Protein AF-A0A4Y2NHI4-F1 (afdb_monomer_lite)

pLDDT: mean 81.4, std 20.02, range [22.66, 96.38]

R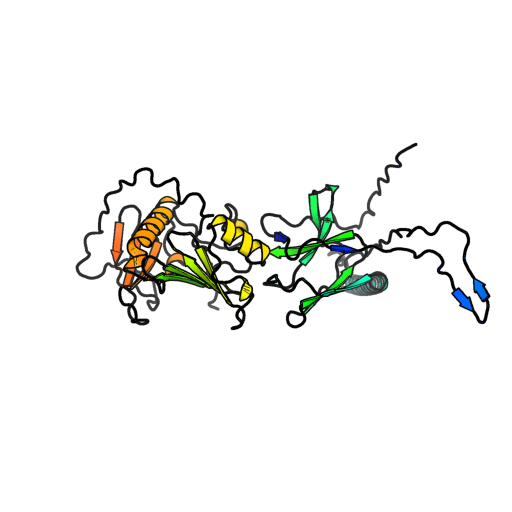adius of gyration: 28.53 Å; chains: 1; bounding box: 72×51×103 Å

Sequence (368 aa):
MVIGSWVTIAPPDEPEITILEKAEYFLVGGLYHFDLFQLPYQTVKSGCWIFTNWEEKELMRLPYRTSIIPIRHPKPDMSPAVAAEFADSEIKRFDKEMCSAISVSFKLPDNVIFLEQPVPAFWVPLKKGFTTIGFFETKYDEDTGHIFFKTNQFGVVGFLQRKYNNMPYQSWELIRGKQQNTALLVITGMQAAIKIEISTEGCCIQQIERDGKSLFPDHYSVWMSPDALIKKLLFMGINIAVEKDIDSFIEISSKDVELENWAYSCMSVLSHAFNFYWSRWNAVVSPDQLVLRYNSEENSEEKFNHVLLMPGKAFEIKCTESSTKFCEDPVEGQKHAIKLPIRIGPIQRYLYGFGKFRFCYGRSELFR

Foldseek 3Di:
DDPPPPPPPDPPQADDFDFDDPQFKDFALDKDFDFDWDWFDDWDDDPPDIDDDPDDTDTHTDWFFADQGPQDQDDPPDDPVVRVVSNVVSVVVNVVSLVLWDKDKDAGDQLADDLDQWQKWAQDPVVRGTGSPFWADWDADPVRRMIIITGRGGGMITTMDTQASQPPWPKWKWAADPDQQKIWIWTHGPFWIWIWIQHPQAIWTQFIDGPNDTGDNVRTPDHDHQLVVQVSCVNNVHHQFDDPCVVVVAPFQAADPVQLVVVVVVCSVCNNQKMKMAALCSVPDHNQKGKIWMDRDPDCPPDTWIWITGVQFIATDPDDSPDPDDDRHGDPPPPDTPRDDDDDPDPVPRCPSDRDPTNGDHDPPPDD

InterPro domains:
  IPR022110 CASC1, C-terminal [PF12366] (130-320)
  IPR023247 Dynein-f, intermediate chain IC97/Dnai7-like [PR02043] (114-134)
  IPR023247 Dynein-f, intermediate chain IC97/Dnai7-like [PR02043] (154-173)
  IPR023247 Dynein-f, intermediate chain IC97/Dnai7-like [PR02043] (223-242)
  IPR023247 Dynein-f, intermediate chain IC97/Dnai7-like [PTHR20929] (23-336)

Organism: Araneus ventricosus (NCBI:txid182803)

Secondary structure (DSSP, 8-state):
-----------TTSPP-----TTTEEEEEEEEEE--EEPP---EEETTEEE---S----EE---B---PPPPPPPTTS-HHHHHHHHHHHHHHHHHHHTTSEEEEEEPPTTS--SS--EEEEEETTTTEEE-TTEEEEEEETTTTEEEEEESB-EEEEEEEETTTT-S-SEEEEEE-SSTT-EEEEEE-SS-EEEEEEETTEEEEEEEEETTEE--GGGTT--B-HHHHHHHHHHTT---PPPTTGGGTS---PPPHHHHHHHHHHHHHHTTT-EEE--GGGGTS-TT-EEEEEE--SS-TT--EEEEEETTEEEEES--TT-SS---PBPTT--S-B-------S-TTTSTTS--------------

Structure (mmCIF, N/CA/C/O backbone):
data_AF-A0A4Y2NHI4-F1
#
_entry.id   AF-A0A4Y2NHI4-F1
#
loop_
_atom_site.group_PDB
_atom_site.id
_atom_site.type_symbol
_atom_site.label_atom_id
_atom_site.label_alt_id
_atom_site.label_comp_id
_atom_site.label_asym_id
_atom_site.label_entity_id
_atom_site.label_seq_id
_atom_site.pdbx_PDB_ins_code
_atom_site.Cartn_x
_atom_site.Cartn_y
_atom_site.Cartn_z
_atom_site.occupancy
_atom_site.B_iso_or_equiv
_atom_site.auth_seq_id
_atom_site.auth_comp_id
_atom_site.auth_asym_id
_atom_site.auth_atom_id
_atom_site.pdbx_PDB_model_num
ATOM 1 N N . MET A 1 1 ? 22.238 -32.149 -30.130 1.00 33.72 1 MET A N 1
ATOM 2 C CA . MET A 1 1 ? 22.136 -30.695 -30.359 1.00 33.72 1 MET A CA 1
ATOM 3 C C . MET A 1 1 ? 22.580 -30.023 -29.072 1.00 33.72 1 MET A C 1
ATOM 5 O O . MET A 1 1 ? 21.925 -30.196 -28.053 1.00 33.72 1 MET A O 1
ATOM 9 N N . VAL A 1 2 ? 23.785 -29.456 -29.072 1.00 25.50 2 VAL A N 1
ATOM 10 C CA . VAL A 1 2 ? 24.470 -28.970 -27.866 1.00 25.50 2 VAL A CA 1
ATOM 11 C C . VAL A 1 2 ? 23.788 -27.685 -27.410 1.00 25.50 2 VAL A C 1
ATOM 13 O O . VAL A 1 2 ? 23.754 -26.705 -28.149 1.00 25.50 2 VAL A O 1
ATOM 16 N N . ILE A 1 3 ? 23.217 -27.714 -26.209 1.00 30.97 3 ILE A N 1
ATOM 17 C CA . ILE A 1 3 ? 22.678 -26.540 -25.529 1.00 30.97 3 ILE A CA 1
ATOM 18 C C . ILE A 1 3 ? 23.895 -25.707 -25.126 1.00 30.97 3 ILE A C 1
ATOM 20 O O . ILE A 1 3 ? 24.586 -26.033 -24.164 1.00 30.97 3 ILE A O 1
ATOM 24 N N . GLY A 1 4 ? 24.214 -24.691 -25.928 1.00 28.36 4 GLY A N 1
ATOM 25 C CA . GLY A 1 4 ? 25.272 -23.737 -25.626 1.00 28.36 4 GLY A CA 1
ATOM 26 C C . GLY A 1 4 ? 24.915 -22.973 -24.358 1.00 28.36 4 GLY A C 1
ATOM 27 O O . GLY A 1 4 ? 24.093 -22.059 -24.383 1.00 28.36 4 GLY A O 1
ATOM 28 N N . SER A 1 5 ? 25.519 -23.373 -23.242 1.00 31.42 5 SER A N 1
ATOM 29 C CA . SER A 1 5 ? 25.541 -22.607 -22.007 1.00 31.42 5 SER A CA 1
ATOM 30 C C . SER A 1 5 ? 26.341 -21.332 -22.255 1.00 31.42 5 SER A C 1
ATOM 32 O O . SER A 1 5 ? 27.571 -21.332 -22.177 1.00 31.42 5 SER A O 1
ATOM 34 N N . TRP A 1 6 ? 25.651 -20.238 -22.557 1.00 33.19 6 TRP A N 1
ATOM 35 C CA . TRP A 1 6 ? 26.229 -18.911 -22.415 1.00 33.19 6 TRP A CA 1
ATOM 36 C C . TRP A 1 6 ? 26.375 -18.641 -20.918 1.00 33.19 6 TRP A C 1
ATOM 38 O O . TRP A 1 6 ? 25.495 -18.078 -20.275 1.00 33.19 6 TRP A O 1
ATOM 48 N N . VAL A 1 7 ? 27.492 -19.086 -20.343 1.00 34.66 7 VAL A N 1
ATOM 49 C CA . VAL A 1 7 ? 28.024 -18.451 -19.140 1.00 34.66 7 VAL A CA 1
ATOM 50 C C . VAL A 1 7 ? 28.600 -17.127 -19.624 1.00 34.66 7 VAL A C 1
ATOM 52 O O . VAL A 1 7 ? 29.784 -17.011 -19.925 1.00 34.66 7 VAL A O 1
ATOM 55 N N . THR A 1 8 ? 27.732 -16.131 -19.794 1.00 36.31 8 THR A N 1
ATOM 56 C CA . THR A 1 8 ? 28.162 -14.737 -19.806 1.00 36.31 8 THR A CA 1
ATOM 57 C C . THR A 1 8 ? 28.748 -14.476 -18.430 1.00 36.31 8 THR A C 1
ATOM 59 O O . THR A 1 8 ? 28.018 -14.270 -17.462 1.00 36.31 8 THR A O 1
ATOM 62 N N . ILE A 1 9 ? 30.075 -14.565 -18.334 1.00 36.44 9 ILE A N 1
ATOM 63 C CA . ILE A 1 9 ? 30.832 -13.898 -17.281 1.00 36.44 9 ILE A CA 1
ATOM 64 C C . ILE A 1 9 ? 30.433 -12.433 -17.436 1.00 36.44 9 ILE A C 1
ATOM 66 O O . ILE A 1 9 ? 30.810 -11.801 -18.424 1.00 36.44 9 ILE A O 1
ATOM 70 N N . ALA A 1 10 ? 29.561 -11.946 -16.550 1.00 38.88 10 ALA A N 1
ATOM 71 C CA . ALA A 1 10 ? 29.204 -10.539 -16.529 1.00 38.88 10 ALA A CA 1
ATOM 72 C C . ALA A 1 10 ? 30.522 -9.744 -16.478 1.00 38.88 10 ALA A C 1
ATOM 74 O O . ALA A 1 10 ? 31.433 -10.153 -15.745 1.00 38.88 10 ALA A O 1
ATOM 75 N N . PRO A 1 11 ? 30.687 -8.685 -17.293 1.00 46.31 11 PRO A N 1
ATOM 76 C CA . PRO A 1 11 ? 31.865 -7.839 -17.206 1.00 46.31 11 PRO A CA 1
ATOM 77 C C . PRO A 1 11 ? 32.094 -7.441 -15.738 1.00 46.31 11 PRO A C 1
ATOM 79 O O . PRO A 1 11 ? 31.115 -7.271 -15.010 1.00 46.31 11 PRO A O 1
ATOM 82 N N . PRO A 1 12 ? 33.351 -7.277 -15.293 1.00 51.44 12 PRO A N 1
ATOM 83 C CA . PRO A 1 12 ? 33.698 -7.073 -13.879 1.00 51.44 12 PRO A CA 1
ATOM 84 C C . PRO A 1 12 ? 33.025 -5.858 -13.211 1.00 51.44 12 PRO A C 1
ATOM 86 O O . PRO A 1 12 ? 33.083 -5.739 -11.991 1.00 51.44 12 PRO A O 1
ATOM 89 N N . ASP A 1 13 ? 32.361 -5.005 -13.995 1.00 60.56 13 ASP A N 1
ATOM 90 C CA . ASP A 1 13 ? 31.723 -3.760 -13.576 1.00 60.56 13 ASP A CA 1
ATOM 91 C C . ASP A 1 13 ? 30.178 -3.768 -13.701 1.00 60.56 13 ASP A C 1
ATOM 93 O O . ASP A 1 13 ? 29.553 -2.729 -13.477 1.00 60.56 13 ASP A O 1
ATOM 97 N N . GLU A 1 14 ? 29.530 -4.882 -14.080 1.00 64.44 14 GLU A N 1
ATOM 98 C CA . GLU A 1 14 ? 28.057 -4.947 -14.062 1.00 64.44 14 GLU A CA 1
ATOM 99 C C . GLU A 1 14 ? 27.532 -5.007 -12.615 1.00 64.44 14 GLU A C 1
ATOM 101 O O . GLU A 1 14 ? 28.047 -5.784 -11.805 1.00 64.44 14 GLU A O 1
ATOM 106 N N . PRO A 1 15 ? 26.498 -4.215 -12.266 1.00 67.19 15 PRO A N 1
ATOM 107 C CA . PRO A 1 15 ? 25.947 -4.224 -10.920 1.00 67.19 15 PRO A CA 1
ATOM 108 C C . PRO A 1 15 ? 25.398 -5.610 -10.581 1.00 67.19 15 PRO A C 1
ATOM 110 O O . PRO A 1 15 ? 24.683 -6.231 -11.375 1.00 67.19 15 PRO A O 1
ATOM 113 N N . GLU A 1 16 ? 25.704 -6.085 -9.374 1.00 79.94 16 GLU A N 1
ATOM 114 C CA . GLU A 1 16 ? 25.128 -7.326 -8.876 1.00 79.94 16 GLU A CA 1
ATOM 115 C C . GLU A 1 16 ? 23.597 -7.224 -8.891 1.00 79.94 16 GLU A C 1
ATOM 117 O O . GLU A 1 16 ? 23.017 -6.223 -8.471 1.00 79.94 16 GLU A O 1
ATOM 122 N N . ILE A 1 17 ? 22.926 -8.264 -9.399 1.00 82.94 17 ILE A N 1
ATOM 123 C CA . ILE A 1 17 ? 21.467 -8.250 -9.508 1.00 82.94 17 ILE A CA 1
ATOM 124 C C . ILE A 1 17 ? 20.842 -8.237 -8.110 1.00 82.94 17 ILE A C 1
ATOM 126 O O . ILE A 1 17 ? 20.716 -9.293 -7.481 1.00 82.94 17 ILE A O 1
ATOM 130 N N . THR A 1 18 ? 20.380 -7.074 -7.668 1.00 87.81 18 THR A N 1
ATOM 131 C CA . THR A 1 18 ? 19.588 -6.922 -6.444 1.00 87.81 18 THR A CA 1
ATOM 132 C C . THR A 1 18 ? 18.123 -7.240 -6.723 1.00 87.81 18 THR A C 1
ATOM 134 O O . THR A 1 18 ? 17.554 -6.798 -7.727 1.00 87.81 18 THR A O 1
ATOM 137 N N . ILE A 1 19 ? 17.515 -8.036 -5.842 1.00 93.81 19 ILE A N 1
ATOM 138 C CA . ILE A 1 19 ? 16.106 -8.428 -5.921 1.00 93.81 19 ILE A CA 1
ATOM 139 C C . ILE A 1 19 ? 15.317 -7.666 -4.865 1.00 93.81 19 ILE A C 1
ATOM 141 O O . ILE A 1 19 ? 15.729 -7.617 -3.712 1.00 93.81 19 ILE A O 1
ATOM 145 N N . LEU A 1 20 ? 14.175 -7.112 -5.264 1.00 92.69 20 LEU A N 1
ATOM 146 C CA . LEU A 1 20 ? 13.246 -6.451 -4.355 1.00 92.69 20 LEU A CA 1
ATOM 147 C C . LEU A 1 20 ? 12.666 -7.448 -3.349 1.00 92.69 20 LEU A C 1
ATOM 149 O O . LEU A 1 20 ? 12.231 -8.550 -3.711 1.00 92.69 20 LEU A O 1
ATOM 153 N N . GLU A 1 21 ? 12.626 -7.038 -2.087 1.00 91.31 21 GLU A N 1
ATOM 154 C CA . GLU A 1 21 ? 12.107 -7.862 -1.006 1.00 91.31 21 GLU A CA 1
ATOM 155 C C . GLU A 1 21 ? 10.586 -7.990 -1.091 1.00 91.31 21 GLU A C 1
ATOM 157 O O . GLU A 1 21 ? 9.849 -7.007 -1.079 1.00 91.31 21 GLU A O 1
ATOM 162 N N . LYS A 1 22 ? 10.088 -9.231 -1.119 1.00 89.25 22 LYS A N 1
ATOM 163 C CA . LYS A 1 22 ? 8.642 -9.523 -1.157 1.00 89.25 22 LYS A CA 1
ATOM 164 C C . LYS A 1 22 ? 7.911 -9.130 0.128 1.00 89.25 22 LYS A C 1
ATOM 166 O O . LYS A 1 22 ? 6.683 -9.111 0.137 1.00 89.25 22 LYS A O 1
ATOM 171 N N . ALA A 1 23 ? 8.647 -8.909 1.216 1.00 88.19 23 ALA A N 1
ATOM 172 C CA . ALA A 1 23 ? 8.106 -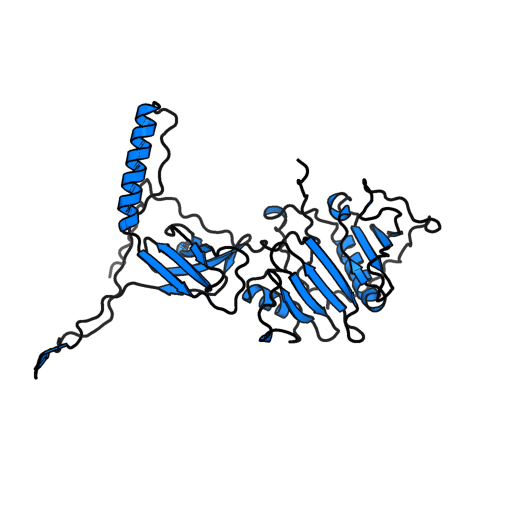8.444 2.487 1.00 88.19 23 ALA A CA 1
ATOM 173 C C . ALA A 1 23 ? 7.865 -6.923 2.482 1.00 88.19 23 ALA A C 1
ATOM 175 O O . ALA A 1 23 ? 6.937 -6.469 3.144 1.00 88.19 23 ALA A O 1
ATOM 176 N N . GLU A 1 24 ? 8.624 -6.167 1.679 1.00 89.25 24 GLU A N 1
ATOM 177 C CA . GLU A 1 24 ? 8.480 -4.714 1.526 1.00 89.25 24 GLU A CA 1
ATOM 178 C C . GLU A 1 24 ? 7.592 -4.350 0.329 1.00 89.25 24 GLU A C 1
ATOM 180 O O . GLU A 1 24 ? 6.750 -3.464 0.440 1.00 89.25 24 GLU A O 1
ATOM 185 N N . TYR A 1 25 ? 7.730 -5.049 -0.804 1.00 92.88 25 TYR A N 1
ATOM 186 C CA . TYR A 1 25 ? 7.049 -4.724 -2.062 1.00 92.88 25 TYR A CA 1
ATOM 187 C C . TYR A 1 25 ? 6.026 -5.781 -2.480 1.00 92.88 25 TYR A C 1
ATOM 189 O O . TYR A 1 25 ? 6.190 -6.982 -2.249 1.00 92.88 25 TYR A O 1
ATOM 197 N N . PHE A 1 26 ? 4.990 -5.337 -3.187 1.00 92.81 26 PHE A N 1
ATOM 198 C CA . PHE A 1 26 ? 4.024 -6.200 -3.859 1.00 92.81 26 PHE A CA 1
ATOM 199 C C . PHE A 1 26 ? 3.751 -5.714 -5.284 1.00 92.81 26 PHE A C 1
ATOM 201 O O . PHE A 1 26 ? 3.941 -4.542 -5.603 1.00 92.81 26 PHE A O 1
ATOM 208 N N . LEU A 1 27 ? 3.353 -6.645 -6.154 1.00 93.81 27 LEU A N 1
ATOM 209 C CA . LEU A 1 27 ? 3.013 -6.362 -7.546 1.00 93.81 27 LEU A CA 1
ATOM 210 C C . LEU A 1 27 ? 1.631 -5.707 -7.626 1.00 93.81 27 LEU A C 1
ATOM 212 O O . LEU A 1 27 ? 0.666 -6.224 -7.062 1.00 93.81 27 LEU A O 1
ATOM 216 N N . VAL A 1 28 ? 1.543 -4.623 -8.388 1.00 92.38 28 VAL A N 1
ATOM 217 C CA . VAL A 1 28 ? 0.361 -3.779 -8.548 1.00 92.38 28 VAL A CA 1
ATOM 218 C C . VAL A 1 28 ? 0.136 -3.525 -10.043 1.00 92.38 28 VAL A C 1
ATOM 220 O O . VAL A 1 28 ? 1.085 -3.338 -10.798 1.00 92.38 28 VAL A O 1
ATOM 223 N N . GLY A 1 29 ? -1.110 -3.582 -10.521 1.00 87.19 29 GLY A N 1
ATOM 224 C CA . GLY A 1 29 ? -1.419 -3.313 -11.937 1.00 87.19 29 GLY A CA 1
ATOM 225 C C . GLY A 1 29 ? -1.032 -4.412 -12.940 1.00 87.19 29 GLY A C 1
ATOM 226 O O . GLY A 1 29 ? -1.194 -4.209 -14.140 1.00 87.19 29 GLY A O 1
ATOM 227 N N . GLY A 1 30 ? -0.569 -5.579 -12.480 1.00 89.62 30 GLY A N 1
ATOM 228 C CA . GLY A 1 30 ? -0.329 -6.759 -13.321 1.00 89.62 30 GLY A CA 1
ATOM 229 C C . GLY A 1 30 ? 1.068 -6.845 -13.949 1.00 89.62 30 GLY A C 1
ATOM 230 O O . GLY A 1 30 ? 1.990 -6.125 -13.572 1.00 89.62 30 GLY A O 1
ATOM 231 N N . LEU A 1 31 ? 1.229 -7.794 -14.880 1.00 93.56 31 LEU A N 1
ATOM 232 C CA . LEU A 1 31 ? 2.476 -8.040 -15.610 1.00 93.56 31 LEU A CA 1
ATOM 233 C C . LEU A 1 31 ? 2.342 -7.613 -17.066 1.00 93.56 31 LEU A C 1
ATOM 235 O O . LEU A 1 31 ? 1.369 -7.951 -17.738 1.00 93.56 31 LEU A O 1
ATOM 239 N N . TYR A 1 32 ? 3.377 -6.948 -17.555 1.00 93.31 32 TYR A N 1
ATOM 240 C CA . TYR A 1 32 ? 3.483 -6.431 -18.907 1.00 93.31 32 TYR A CA 1
ATOM 241 C C . TYR A 1 32 ? 4.607 -7.171 -19.612 1.00 93.31 32 TYR A C 1
ATOM 243 O O . TYR A 1 32 ? 5.713 -7.277 -19.089 1.00 93.31 32 TYR A O 1
ATOM 251 N N . HIS A 1 33 ? 4.333 -7.687 -20.803 1.00 92.19 33 HIS A N 1
ATOM 252 C CA . HIS A 1 33 ? 5.360 -8.254 -21.663 1.00 92.19 33 HIS A CA 1
ATOM 253 C C . HIS A 1 33 ? 5.471 -7.379 -22.900 1.00 92.19 33 HIS A C 1
ATOM 255 O O . HIS A 1 33 ? 4.534 -7.307 -23.695 1.00 92.19 33 HIS A O 1
ATOM 261 N N . PHE A 1 34 ? 6.607 -6.710 -23.046 1.00 89.56 34 PHE A N 1
ATOM 262 C CA . PHE A 1 34 ? 6.927 -5.963 -24.253 1.00 89.56 34 PHE A CA 1
ATOM 263 C C . PHE A 1 34 ? 8.275 -6.430 -24.783 1.00 89.56 34 PHE A C 1
ATOM 265 O O . PHE A 1 34 ? 9.183 -6.772 -24.023 1.00 89.56 34 PHE A O 1
ATOM 272 N N . ASP A 1 35 ? 8.366 -6.486 -26.104 1.00 90.06 35 ASP A N 1
ATOM 273 C CA . ASP A 1 35 ? 9.449 -7.140 -26.820 1.00 90.06 35 ASP A CA 1
ATOM 274 C C . ASP A 1 35 ? 9.643 -6.469 -28.176 1.00 90.06 35 ASP A C 1
ATOM 276 O O . ASP A 1 35 ? 8.726 -5.825 -28.696 1.00 90.06 35 ASP A O 1
ATOM 280 N N . LEU A 1 36 ? 10.836 -6.623 -28.741 1.00 89.62 36 LEU A N 1
ATOM 281 C CA . LEU A 1 36 ? 11.157 -6.071 -30.047 1.00 89.62 36 LEU A CA 1
ATOM 282 C C . LEU A 1 36 ? 11.006 -7.150 -31.108 1.00 89.62 36 LEU A C 1
ATOM 284 O O . LEU A 1 36 ? 11.595 -8.227 -31.015 1.00 89.62 36 LEU A O 1
ATOM 288 N N . PHE A 1 37 ? 10.249 -6.833 -32.150 1.00 89.25 37 PHE A N 1
ATOM 289 C CA . PHE A 1 37 ? 10.021 -7.740 -33.259 1.00 89.25 37 PHE A CA 1
ATOM 290 C C . PHE A 1 37 ? 10.383 -7.087 -34.584 1.00 89.25 37 PHE A C 1
ATOM 292 O O . PHE A 1 37 ? 10.042 -5.932 -34.843 1.00 89.25 37 PHE A O 1
ATOM 299 N N . GLN A 1 38 ? 11.034 -7.859 -35.446 1.00 86.31 38 GLN A N 1
ATOM 300 C CA . GLN A 1 38 ? 11.188 -7.530 -36.847 1.00 86.31 38 GLN A CA 1
ATOM 301 C C . GLN A 1 38 ? 9.948 -8.005 -37.598 1.00 86.31 38 GLN A C 1
ATOM 303 O O . GLN A 1 38 ? 9.629 -9.197 -37.621 1.00 86.31 38 GLN A O 1
ATOM 308 N N . LEU A 1 39 ? 9.250 -7.054 -38.215 1.00 85.75 39 LEU A N 1
ATOM 309 C CA . LEU A 1 39 ? 8.149 -7.374 -39.110 1.00 85.75 39 LEU A CA 1
ATOM 310 C C . LEU A 1 39 ? 8.701 -8.035 -40.381 1.00 85.75 39 LEU A C 1
ATOM 312 O O . LEU A 1 39 ? 9.691 -7.548 -40.938 1.00 85.75 39 LEU A O 1
ATOM 316 N N . PRO A 1 40 ? 8.055 -9.101 -40.877 1.00 83.75 40 PRO A N 1
ATOM 317 C CA . PRO A 1 40 ? 8.392 -9.653 -42.178 1.00 83.75 40 PRO A CA 1
ATOM 318 C C . PRO A 1 40 ? 8.089 -8.628 -43.278 1.00 83.75 40 PRO A C 1
ATOM 320 O O . PRO A 1 40 ? 7.250 -7.736 -43.106 1.00 83.75 40 PRO A O 1
ATOM 323 N N . TYR A 1 41 ? 8.744 -8.769 -44.433 1.00 80.38 41 TYR A N 1
ATOM 324 C CA . TYR A 1 41 ? 8.518 -7.886 -45.578 1.00 80.38 41 TYR A CA 1
ATOM 325 C C . TYR A 1 41 ? 7.027 -7.833 -45.946 1.00 80.38 41 TYR A C 1
ATOM 327 O O . TYR A 1 41 ? 6.412 -8.822 -46.370 1.00 80.38 41 TYR A O 1
ATOM 335 N N . GLN A 1 42 ? 6.431 -6.653 -45.768 1.00 81.19 42 GLN A N 1
ATOM 336 C CA . GLN A 1 42 ? 5.033 -6.432 -46.102 1.00 81.19 42 GLN A CA 1
ATOM 337 C C . GLN A 1 42 ? 4.860 -6.288 -47.611 1.00 81.19 42 GLN A C 1
ATOM 339 O O . GLN A 1 42 ? 5.756 -5.839 -48.322 1.00 81.19 42 GLN A O 1
ATOM 344 N N . THR A 1 43 ? 3.700 -6.710 -48.107 1.00 84.56 43 THR A N 1
ATOM 345 C CA . THR A 1 43 ? 3.356 -6.542 -49.517 1.00 84.56 43 THR A CA 1
ATOM 346 C C . THR A 1 43 ? 3.171 -5.057 -49.809 1.00 84.56 43 THR A C 1
ATOM 348 O O . THR A 1 43 ? 2.394 -4.388 -49.130 1.00 84.56 43 THR A O 1
ATOM 351 N N . VAL A 1 44 ? 3.862 -4.546 -50.828 1.00 86.88 44 VAL A N 1
ATOM 352 C CA . VAL A 1 44 ? 3.807 -3.127 -51.205 1.00 86.88 44 VAL A CA 1
ATOM 353 C C . VAL A 1 44 ? 3.126 -2.988 -52.561 1.00 86.88 44 VAL A C 1
ATOM 355 O O . VAL A 1 44 ? 3.468 -3.682 -53.519 1.00 86.88 44 VAL A O 1
ATOM 358 N N . LYS A 1 45 ? 2.160 -2.069 -52.656 1.00 88.06 45 LYS A N 1
ATOM 359 C CA . LYS A 1 45 ? 1.546 -1.676 -53.928 1.00 88.06 45 LYS A CA 1
ATOM 360 C C . LYS A 1 45 ? 2.271 -0.453 -54.482 1.00 88.06 45 LYS A C 1
ATOM 362 O O . LYS A 1 45 ? 2.383 0.554 -53.791 1.00 88.06 45 LYS A O 1
ATOM 367 N N . SER A 1 46 ? 2.710 -0.524 -55.735 1.00 86.12 46 SER A N 1
ATOM 368 C CA . SER A 1 46 ? 3.269 0.621 -56.458 1.00 86.12 46 SER A CA 1
ATOM 369 C C . SER A 1 46 ? 2.636 0.695 -57.847 1.00 86.12 46 SER A C 1
ATOM 371 O O . SER A 1 46 ? 2.826 -0.185 -58.687 1.00 86.12 46 SER A O 1
ATOM 373 N N . GLY A 1 47 ? 1.795 1.711 -58.065 1.00 88.44 47 GLY A N 1
ATOM 374 C CA . GLY A 1 47 ? 0.963 1.825 -59.265 1.00 88.44 47 GLY A CA 1
ATOM 375 C C . GLY A 1 47 ? -0.034 0.664 -59.403 1.00 88.44 47 GLY A C 1
ATOM 376 O O . GLY A 1 47 ? -0.847 0.418 -58.507 1.00 88.44 47 GLY A O 1
ATOM 377 N N . CYS A 1 48 ? 0.024 -0.046 -60.535 1.00 87.56 48 CYS A N 1
ATOM 378 C CA . CYS A 1 48 ? -0.772 -1.249 -60.808 1.00 87.56 48 CYS A CA 1
ATOM 379 C C . CYS A 1 48 ? -0.108 -2.560 -60.346 1.00 87.56 48 CYS A C 1
ATOM 381 O O . CYS A 1 48 ? -0.723 -3.617 -60.471 1.00 87.56 48 CYS A O 1
ATOM 383 N N . TRP A 1 49 ? 1.111 -2.505 -59.798 1.00 86.38 49 TRP A N 1
ATOM 384 C CA . TRP A 1 49 ? 1.871 -3.686 -59.390 1.00 86.38 49 TRP A CA 1
ATOM 385 C C . TRP A 1 49 ? 1.762 -3.947 -57.888 1.00 86.38 49 TRP A C 1
ATOM 387 O O . TRP A 1 49 ? 1.742 -3.019 -57.073 1.00 86.38 49 TRP A O 1
ATOM 397 N N . ILE A 1 50 ? 1.724 -5.231 -57.527 1.00 87.69 50 ILE A N 1
ATOM 398 C CA . ILE A 1 50 ? 1.749 -5.721 -56.147 1.00 87.69 50 ILE A CA 1
ATOM 399 C C . ILE A 1 50 ? 3.040 -6.520 -55.969 1.00 87.69 50 ILE A C 1
ATOM 401 O O . ILE A 1 50 ? 3.194 -7.595 -56.545 1.00 87.69 50 ILE A O 1
ATOM 405 N N . PHE A 1 51 ? 3.960 -5.996 -55.164 1.00 82.12 51 PHE A N 1
ATOM 406 C CA . PHE A 1 51 ? 5.216 -6.657 -54.830 1.00 82.12 51 PHE A CA 1
ATOM 407 C C . PHE A 1 51 ? 5.018 -7.458 -53.548 1.00 82.12 51 PHE A C 1
ATOM 409 O O . PHE A 1 51 ? 4.859 -6.886 -52.469 1.00 82.12 51 PHE A O 1
ATOM 416 N N . THR A 1 52 ? 5.002 -8.784 -53.670 1.00 80.81 52 THR A N 1
ATOM 417 C CA . THR A 1 52 ? 4.892 -9.702 -52.531 1.00 80.81 52 THR A CA 1
ATOM 418 C C . THR A 1 52 ? 6.190 -10.479 -52.399 1.00 80.81 52 THR A C 1
ATOM 420 O O . THR A 1 52 ? 6.628 -11.104 -53.360 1.00 80.81 52 THR A O 1
ATOM 423 N N . ASN A 1 53 ? 6.802 -10.431 -51.217 1.00 74.19 53 ASN A N 1
ATOM 424 C CA . ASN A 1 53 ? 7.945 -11.280 -50.907 1.00 74.19 53 ASN A CA 1
ATOM 425 C C . ASN A 1 53 ? 7.466 -12.727 -50.678 1.00 74.19 53 ASN A C 1
ATOM 427 O O . ASN A 1 53 ? 6.426 -12.925 -50.045 1.00 74.19 53 ASN A O 1
ATOM 431 N N . TRP A 1 54 ? 8.188 -13.696 -51.245 1.00 70.12 54 TRP A N 1
ATOM 432 C CA . TRP A 1 54 ? 7.802 -15.111 -51.320 1.00 70.12 54 TRP A CA 1
ATOM 433 C C . TRP A 1 54 ? 8.202 -15.922 -50.073 1.00 70.12 54 TRP A C 1
ATOM 435 O O . TRP A 1 54 ? 7.636 -16.984 -49.838 1.00 70.12 54 TRP A O 1
ATOM 445 N N . GLU A 1 55 ? 9.145 -15.436 -49.262 1.00 73.31 55 GLU A N 1
ATOM 446 C CA . GLU A 1 55 ? 9.586 -16.127 -48.040 1.00 73.31 55 GLU A CA 1
ATOM 447 C C . GLU A 1 55 ? 8.509 -16.129 -46.935 1.00 73.31 55 GLU A C 1
ATOM 449 O O . GLU A 1 55 ? 7.742 -15.169 -46.790 1.00 73.31 55 GLU A O 1
ATOM 454 N N . GLU A 1 56 ? 8.456 -17.218 -46.153 1.00 60.59 56 GLU A N 1
ATOM 455 C CA . GLU A 1 56 ? 7.529 -17.382 -45.026 1.00 60.59 56 GLU A CA 1
ATOM 456 C C . GLU A 1 56 ? 7.7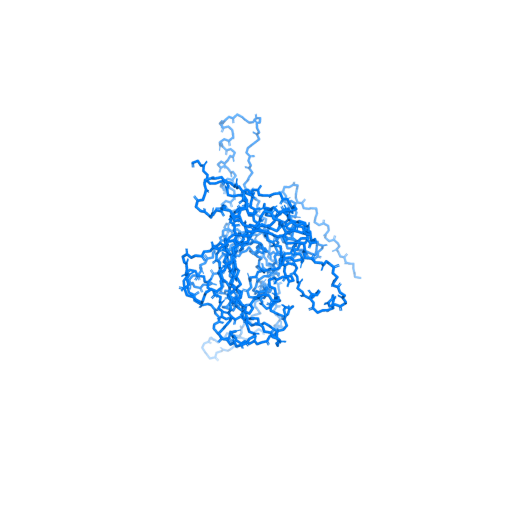04 -16.262 -43.992 1.00 60.59 56 GLU A C 1
ATOM 458 O O . GLU A 1 56 ? 8.799 -15.931 -43.538 1.00 60.59 56 GLU A O 1
ATOM 463 N N . LYS A 1 57 ? 6.574 -15.639 -43.654 1.00 67.56 57 LYS A N 1
ATOM 464 C CA . LYS A 1 57 ? 6.484 -14.377 -42.922 1.00 67.56 57 LYS A CA 1
ATOM 465 C C . LYS A 1 57 ? 6.271 -14.627 -41.437 1.00 67.56 57 LYS A C 1
ATOM 467 O O . LYS A 1 57 ? 5.167 -14.422 -40.935 1.00 67.56 57 LYS A O 1
ATOM 472 N N . GLU A 1 58 ? 7.310 -15.048 -40.731 1.00 75.69 58 GLU A N 1
ATOM 473 C CA . GLU A 1 58 ? 7.237 -15.124 -39.273 1.00 75.69 58 GLU A CA 1
ATOM 474 C C . GLU A 1 58 ? 7.724 -13.832 -38.614 1.00 75.69 58 GLU A C 1
ATOM 476 O O . GLU A 1 58 ? 8.641 -13.152 -39.079 1.00 75.69 58 GLU A O 1
ATOM 481 N N . LEU A 1 59 ? 7.061 -13.476 -37.517 1.00 84.38 59 LEU A N 1
ATOM 482 C CA . LEU A 1 59 ? 7.470 -12.381 -36.655 1.00 84.38 59 LEU A CA 1
ATOM 483 C C . LEU A 1 59 ? 8.759 -12.799 -35.935 1.00 84.38 59 LEU A C 1
ATOM 485 O O . LEU A 1 59 ? 8.729 -13.658 -35.055 1.00 84.38 59 LEU A O 1
ATOM 489 N N . MET A 1 60 ? 9.891 -12.192 -36.288 1.00 85.06 60 MET A N 1
ATOM 490 C CA . MET A 1 60 ? 11.168 -12.540 -35.665 1.00 85.06 60 MET A CA 1
ATOM 491 C C . MET A 1 60 ? 11.409 -11.681 -34.431 1.00 85.06 60 MET A C 1
ATOM 493 O O . MET A 1 60 ? 11.470 -10.455 -34.518 1.00 85.06 60 MET A O 1
ATOM 497 N N . ARG A 1 61 ? 11.579 -12.318 -33.271 1.00 86.88 61 ARG A N 1
ATOM 498 C CA . ARG A 1 61 ? 11.997 -11.625 -32.050 1.00 86.88 61 ARG A CA 1
ATOM 499 C C . ARG A 1 61 ? 13.443 -11.149 -32.198 1.00 86.88 61 ARG A C 1
ATOM 501 O O . ARG A 1 61 ? 14.336 -11.959 -32.439 1.00 86.88 61 ARG A O 1
ATOM 508 N N . LEU A 1 62 ? 13.674 -9.857 -31.998 1.00 85.62 62 LEU A N 1
ATOM 509 C CA . LEU A 1 62 ? 15.005 -9.267 -31.968 1.00 85.62 62 LEU A CA 1
ATOM 510 C C . LEU A 1 62 ? 15.462 -9.111 -30.513 1.00 85.62 62 LEU A C 1
ATOM 512 O O . LEU A 1 62 ? 14.869 -8.323 -29.774 1.00 85.62 62 LEU A O 1
ATOM 516 N N . PRO A 1 63 ? 16.515 -9.822 -30.074 1.00 84.88 63 PRO A N 1
ATOM 517 C CA . PRO A 1 63 ? 17.078 -9.574 -28.760 1.00 84.88 63 PRO A CA 1
ATOM 518 C C . PRO A 1 63 ? 17.711 -8.182 -28.751 1.00 84.88 63 PRO A C 1
ATOM 520 O O . PRO A 1 63 ? 18.602 -7.883 -29.545 1.00 84.88 63 PRO A O 1
ATOM 523 N N . TYR A 1 64 ? 17.262 -7.336 -27.832 1.00 86.00 64 TYR A N 1
ATOM 524 C CA . TYR A 1 64 ? 17.861 -6.033 -27.593 1.00 86.00 64 TYR A CA 1
ATOM 525 C C . TYR A 1 64 ? 18.239 -5.917 -26.125 1.00 86.00 64 TYR A C 1
ATOM 527 O O . TYR A 1 64 ? 17.397 -6.069 -25.234 1.00 86.00 64 TYR A O 1
ATOM 535 N N . ARG A 1 65 ? 19.524 -5.662 -25.890 1.00 84.06 65 ARG A N 1
ATOM 536 C CA . ARG A 1 65 ? 20.087 -5.381 -24.576 1.00 84.06 65 ARG A CA 1
ATOM 537 C C . ARG A 1 65 ? 21.298 -4.479 -24.749 1.00 84.06 65 ARG A C 1
ATOM 539 O O . ARG A 1 65 ? 22.214 -4.827 -25.491 1.00 84.06 65 ARG A O 1
ATOM 546 N N . THR A 1 66 ? 21.312 -3.352 -24.055 1.00 85.81 66 THR A N 1
ATOM 547 C CA . THR A 1 66 ? 22.471 -2.460 -23.989 1.00 85.81 66 THR A CA 1
ATOM 548 C C . THR A 1 66 ? 23.066 -2.472 -22.586 1.00 85.81 66 THR A C 1
ATOM 550 O O . THR A 1 66 ? 22.368 -2.651 -21.586 1.00 85.81 66 THR A O 1
ATOM 553 N N . SER A 1 67 ? 24.387 -2.336 -22.500 1.00 83.62 67 SER A N 1
ATOM 554 C CA . SER A 1 67 ? 25.060 -2.146 -21.217 1.00 83.62 67 SER A CA 1
ATOM 555 C C . SER A 1 67 ? 25.034 -0.659 -20.898 1.00 83.62 67 SER A C 1
ATOM 557 O O . SER A 1 67 ? 25.644 0.123 -21.621 1.00 83.62 67 SER A O 1
ATOM 559 N N . ILE A 1 68 ? 24.310 -0.287 -19.845 1.00 85.25 68 ILE A N 1
ATOM 560 C CA . ILE A 1 68 ? 24.299 1.070 -19.300 1.00 85.25 68 ILE A CA 1
ATOM 561 C C . ILE A 1 68 ? 24.804 0.951 -17.869 1.00 85.25 68 ILE A C 1
ATOM 563 O O . ILE A 1 68 ? 24.130 0.358 -17.021 1.00 85.25 68 ILE A O 1
ATOM 567 N N . ILE A 1 69 ? 26.011 1.453 -17.624 1.00 85.00 69 ILE A N 1
ATOM 568 C CA . ILE A 1 69 ? 26.676 1.319 -16.327 1.00 85.00 69 ILE A CA 1
ATOM 569 C C . ILE A 1 69 ? 26.394 2.585 -15.508 1.00 85.00 69 ILE A C 1
ATOM 571 O O . ILE A 1 69 ? 26.669 3.685 -15.998 1.00 85.00 69 ILE A O 1
ATOM 575 N N . PRO A 1 70 ? 25.873 2.470 -14.267 1.00 84.69 70 PRO A N 1
ATOM 576 C CA . PRO A 1 70 ? 25.666 3.621 -13.394 1.00 84.69 70 PRO A CA 1
ATOM 577 C C . PRO A 1 70 ? 26.932 4.472 -13.237 1.00 84.69 70 PRO A C 1
ATOM 579 O O . PRO A 1 70 ? 28.053 3.962 -13.303 1.00 84.69 70 PRO A O 1
ATOM 582 N N . ILE A 1 71 ? 26.750 5.774 -13.008 1.00 85.94 71 ILE A N 1
ATOM 583 C CA . ILE A 1 71 ? 27.865 6.705 -12.796 1.00 85.94 71 ILE A CA 1
ATOM 584 C C . ILE A 1 71 ? 28.713 6.209 -11.624 1.00 85.94 71 ILE A C 1
ATOM 586 O O . ILE A 1 71 ? 28.202 5.976 -10.527 1.00 85.94 71 ILE A O 1
ATOM 590 N N . ARG A 1 72 ? 30.019 6.054 -11.854 1.00 86.38 72 ARG A N 1
ATOM 591 C CA . ARG A 1 72 ? 30.953 5.627 -10.812 1.00 86.38 72 ARG A CA 1
ATOM 592 C C . ARG A 1 72 ? 31.486 6.840 -10.068 1.00 86.38 72 ARG A C 1
ATOM 594 O O . ARG A 1 72 ? 31.786 7.871 -10.664 1.00 86.38 72 ARG A O 1
ATOM 601 N N . HIS A 1 73 ? 31.637 6.697 -8.758 1.00 86.50 73 HIS A N 1
ATOM 602 C CA . HIS A 1 73 ? 32.260 7.728 -7.940 1.00 86.50 73 HIS A CA 1
ATOM 603 C C . HIS A 1 73 ? 33.791 7.658 -8.054 1.00 86.50 73 HIS A C 1
ATOM 605 O O . HIS A 1 73 ? 34.344 6.554 -8.132 1.00 86.50 73 HIS A O 1
ATOM 611 N N . PRO A 1 74 ? 34.489 8.810 -8.062 1.00 86.81 74 PRO A N 1
ATOM 612 C CA . PRO A 1 74 ? 35.945 8.834 -8.024 1.00 86.81 74 PRO A CA 1
ATOM 613 C C . PRO A 1 74 ? 36.449 8.156 -6.748 1.00 86.81 74 PRO A C 1
ATOM 615 O O . PRO A 1 74 ? 35.805 8.210 -5.696 1.00 86.81 74 PRO A O 1
ATOM 618 N N . LYS A 1 75 ? 37.606 7.498 -6.838 1.00 86.94 75 LYS A N 1
ATOM 619 C CA . LYS A 1 75 ? 38.175 6.801 -5.684 1.00 86.94 75 LYS A CA 1
ATOM 620 C C . LYS A 1 75 ? 38.697 7.809 -4.644 1.00 86.94 75 LYS A C 1
ATOM 622 O O . LYS A 1 75 ? 39.178 8.875 -5.032 1.00 86.94 75 LYS A O 1
ATOM 627 N N . PRO A 1 76 ? 38.654 7.482 -3.337 1.00 83.56 76 PRO A N 1
ATOM 628 C CA . PRO A 1 76 ? 39.047 8.414 -2.272 1.00 83.56 76 PRO A CA 1
ATOM 629 C C . PRO A 1 76 ? 40.523 8.845 -2.299 1.00 83.56 76 PRO A C 1
ATOM 631 O O . PRO A 1 76 ? 40.880 9.841 -1.681 1.00 83.56 76 PRO A O 1
ATOM 634 N N . ASP A 1 77 ? 41.383 8.085 -2.978 1.00 88.50 77 ASP A N 1
ATOM 635 C CA . ASP A 1 77 ? 42.827 8.309 -3.117 1.00 88.50 77 ASP A CA 1
ATOM 636 C C . ASP A 1 77 ? 43.195 9.259 -4.272 1.00 88.50 77 ASP A C 1
ATOM 638 O O . ASP A 1 77 ? 44.362 9.627 -4.428 1.00 88.50 77 ASP A O 1
ATOM 642 N N . MET A 1 78 ? 42.217 9.675 -5.081 1.00 88.31 78 MET A N 1
ATOM 643 C CA . MET A 1 78 ? 42.433 10.586 -6.202 1.00 88.31 78 MET A CA 1
ATOM 644 C C . MET A 1 78 ? 42.625 12.031 -5.728 1.00 88.31 78 MET A C 1
ATOM 646 O O . MET A 1 78 ? 41.963 12.506 -4.806 1.00 88.31 78 MET A O 1
ATOM 650 N N . SER A 1 79 ? 43.503 12.774 -6.408 1.00 90.88 79 SER A N 1
ATOM 651 C CA . SER A 1 79 ? 43.614 14.216 -6.181 1.00 90.88 79 SER A CA 1
ATOM 652 C C . SER A 1 79 ? 42.337 14.939 -6.649 1.00 90.88 79 SER A C 1
ATOM 654 O O . SER A 1 79 ? 41.682 14.465 -7.581 1.00 90.88 79 SER A O 1
ATOM 656 N N . PRO A 1 80 ? 41.985 16.107 -6.076 1.00 88.88 80 PRO A N 1
ATOM 657 C CA . PRO A 1 80 ? 40.746 16.809 -6.425 1.00 88.88 80 PRO A CA 1
ATOM 658 C C . PRO A 1 80 ? 40.587 17.117 -7.922 1.00 88.88 80 PRO A C 1
ATOM 660 O O . PRO A 1 80 ? 39.487 17.018 -8.454 1.00 88.88 80 PRO A O 1
ATOM 663 N N . ALA A 1 81 ? 41.683 17.444 -8.616 1.00 89.94 81 ALA A N 1
ATOM 664 C CA . ALA A 1 81 ? 41.660 17.724 -10.052 1.00 89.94 81 ALA A CA 1
ATOM 665 C C . ALA A 1 81 ? 41.366 16.464 -10.886 1.00 89.94 81 ALA A C 1
ATOM 667 O O . ALA A 1 81 ? 40.530 16.502 -11.784 1.00 89.94 81 ALA A O 1
ATOM 668 N N . VAL A 1 82 ? 42.002 15.338 -10.546 1.00 89.94 82 VAL A N 1
ATOM 669 C CA . VAL A 1 82 ? 41.792 14.050 -11.228 1.00 89.94 82 VAL A CA 1
ATOM 670 C C . VAL A 1 82 ? 40.397 13.497 -10.931 1.00 89.94 82 VAL A C 1
ATOM 672 O O . VAL A 1 82 ? 39.754 12.940 -11.814 1.00 89.94 82 VAL A O 1
ATOM 675 N N . ALA A 1 83 ? 39.896 13.686 -9.707 1.00 90.25 83 ALA A N 1
ATOM 676 C CA . ALA A 1 83 ? 38.546 13.284 -9.325 1.00 90.25 83 ALA A CA 1
ATOM 677 C C . ALA A 1 83 ? 37.466 14.059 -10.101 1.00 90.25 83 ALA A C 1
ATOM 679 O O . ALA A 1 83 ? 36.482 13.458 -10.532 1.00 90.25 83 ALA A O 1
ATOM 680 N N . ALA A 1 84 ? 37.660 15.367 -10.306 1.00 90.06 84 ALA A N 1
ATOM 681 C CA . ALA A 1 84 ? 36.756 16.194 -11.103 1.00 90.06 84 ALA A CA 1
ATOM 682 C C . ALA A 1 84 ? 36.758 15.779 -12.585 1.00 90.06 84 ALA A C 1
ATOM 684 O O . ALA A 1 84 ? 35.696 15.571 -13.165 1.00 90.06 84 ALA A O 1
ATOM 685 N N . GLU A 1 85 ? 37.940 15.572 -13.175 1.00 91.25 85 GLU A N 1
ATOM 686 C CA . GLU A 1 85 ? 38.062 15.108 -14.564 1.00 91.25 85 GLU A CA 1
ATOM 687 C C . GLU A 1 85 ? 37.438 13.715 -14.763 1.00 91.25 85 GLU A C 1
ATOM 689 O O . GLU A 1 85 ? 36.731 13.473 -15.746 1.00 91.25 85 GLU A O 1
ATOM 694 N N . PHE A 1 86 ? 37.637 12.810 -13.800 1.00 91.38 86 PHE A N 1
ATOM 695 C CA . PHE A 1 86 ? 37.001 11.495 -13.800 1.00 91.38 86 PHE A CA 1
ATOM 696 C C . PHE A 1 86 ? 35.473 11.611 -13.773 1.00 91.38 86 PHE A C 1
ATOM 698 O O . PHE A 1 86 ? 34.810 10.998 -14.610 1.00 91.38 86 PHE A O 1
ATOM 705 N N . ALA A 1 87 ? 34.921 12.429 -12.871 1.00 90.25 87 ALA A N 1
ATOM 706 C CA . ALA A 1 87 ? 33.480 12.649 -12.773 1.00 90.25 87 ALA A CA 1
ATOM 707 C C . ALA A 1 87 ? 32.892 13.189 -14.089 1.00 90.25 87 ALA A C 1
ATOM 709 O O . ALA A 1 87 ? 31.911 12.636 -14.589 1.00 90.25 87 ALA A O 1
ATOM 710 N N . ASP A 1 88 ? 33.533 14.186 -14.706 1.00 92.06 88 ASP A N 1
ATOM 711 C CA . ASP A 1 88 ? 33.108 14.739 -15.998 1.00 92.06 88 ASP A CA 1
ATOM 712 C C . ASP A 1 88 ? 33.144 13.690 -17.122 1.00 92.06 88 ASP A C 1
ATOM 714 O O . ASP A 1 88 ? 32.257 13.647 -17.982 1.00 92.06 88 ASP A O 1
ATOM 718 N N . SER A 1 89 ? 34.170 12.832 -17.136 1.00 91.31 89 SER A N 1
ATOM 719 C CA . SER A 1 89 ? 34.299 11.761 -18.129 1.00 91.31 89 SER A CA 1
ATOM 720 C C . SER A 1 89 ? 33.239 10.664 -17.957 1.00 91.31 89 SER A C 1
ATOM 722 O O . SER A 1 89 ? 32.673 10.198 -18.950 1.00 91.31 89 SER A O 1
ATOM 724 N N . GLU A 1 90 ? 32.913 10.299 -16.713 1.00 92.50 90 GLU A N 1
ATOM 725 C CA . GLU A 1 90 ? 31.884 9.306 -16.393 1.00 92.50 90 GLU A CA 1
ATOM 726 C C . GLU A 1 90 ? 30.482 9.818 -16.732 1.00 92.50 90 GLU A C 1
ATOM 728 O O . GLU A 1 90 ? 29.691 9.056 -17.287 1.00 92.50 90 GLU A O 1
ATOM 733 N N . ILE A 1 91 ? 30.192 11.102 -16.481 1.00 91.31 91 ILE A N 1
ATOM 734 C CA . ILE A 1 91 ? 28.927 11.736 -16.885 1.00 91.31 91 ILE A CA 1
ATOM 735 C C . ILE A 1 91 ? 28.782 11.689 -18.411 1.00 91.31 91 ILE A C 1
ATOM 737 O O . ILE A 1 91 ? 27.789 11.173 -18.918 1.00 91.31 91 ILE A O 1
ATOM 741 N N . LYS A 1 92 ? 29.808 12.119 -19.164 1.00 93.00 92 LYS A N 1
ATOM 742 C CA . LYS A 1 92 ? 29.783 12.077 -20.641 1.00 93.00 92 LYS A CA 1
ATOM 743 C C . LYS A 1 92 ? 29.597 10.663 -21.193 1.00 93.00 92 LYS A C 1
ATOM 745 O O . LYS A 1 92 ? 28.916 10.480 -22.205 1.00 93.00 92 LYS A O 1
ATOM 750 N N . ARG A 1 93 ? 30.219 9.659 -20.563 1.00 93.19 93 ARG A N 1
ATOM 751 C CA . ARG A 1 93 ? 30.024 8.249 -20.928 1.00 93.19 93 ARG A CA 1
ATOM 752 C C . ARG A 1 93 ? 28.581 7.823 -20.667 1.00 93.19 93 ARG A C 1
ATOM 754 O O . ARG A 1 93 ? 27.955 7.274 -21.570 1.00 93.19 93 ARG A O 1
ATOM 761 N N . PHE A 1 94 ? 28.076 8.084 -19.463 1.00 91.06 94 PHE A N 1
ATOM 762 C CA . PHE A 1 94 ? 26.720 7.723 -19.063 1.00 91.06 94 PHE A CA 1
ATOM 763 C C . PHE A 1 94 ? 25.675 8.346 -19.994 1.00 91.06 94 PHE A C 1
ATOM 765 O O . PHE A 1 94 ? 24.814 7.631 -20.496 1.00 91.06 94 PHE A O 1
ATOM 772 N N . ASP A 1 95 ? 25.809 9.631 -20.329 1.00 91.69 95 ASP A N 1
ATOM 773 C CA . ASP A 1 95 ? 24.909 10.319 -21.261 1.00 91.69 95 ASP A CA 1
ATOM 774 C C . ASP A 1 95 ? 24.906 9.663 -22.650 1.00 91.69 95 ASP A C 1
ATOM 776 O O . ASP A 1 95 ? 23.853 9.457 -23.259 1.00 91.69 95 ASP A O 1
ATOM 780 N N . LYS A 1 96 ? 26.086 9.270 -23.150 1.00 91.69 96 LYS A N 1
ATOM 781 C CA . LYS A 1 96 ? 26.210 8.560 -24.430 1.00 91.69 96 LYS A CA 1
ATOM 782 C C . LYS A 1 96 ? 25.563 7.172 -24.384 1.00 91.69 96 LYS A C 1
ATOM 784 O O . LYS A 1 96 ? 24.907 6.785 -25.350 1.00 91.69 96 LYS A O 1
ATOM 789 N N . GLU A 1 97 ? 25.750 6.424 -23.298 1.00 91.19 97 GLU A N 1
ATOM 790 C CA . GLU A 1 97 ? 25.112 5.115 -23.094 1.00 91.19 97 GLU A CA 1
ATOM 791 C C . GLU A 1 97 ? 23.585 5.253 -22.980 1.00 91.19 97 GLU A C 1
ATOM 793 O O . GLU A 1 97 ? 22.848 4.488 -23.607 1.00 91.19 97 GLU A O 1
ATOM 798 N N . MET A 1 98 ? 23.101 6.285 -22.285 1.00 91.56 98 MET A N 1
ATOM 799 C CA . MET A 1 98 ? 21.678 6.601 -22.125 1.00 91.56 98 MET A CA 1
ATOM 800 C C . MET A 1 98 ? 20.964 6.928 -23.442 1.00 91.56 98 MET A C 1
ATOM 802 O O . MET A 1 98 ? 19.770 6.653 -23.563 1.00 91.56 98 MET A O 1
ATOM 806 N N . CYS A 1 99 ? 21.663 7.435 -24.464 1.00 90.56 99 CYS A N 1
ATOM 807 C CA . CYS A 1 99 ? 21.098 7.604 -25.812 1.00 90.56 99 CYS A CA 1
ATOM 808 C C . CYS A 1 99 ? 20.693 6.276 -26.475 1.00 90.56 99 CYS A C 1
ATOM 810 O O . CYS A 1 99 ? 19.887 6.280 -27.402 1.00 90.56 99 CYS A O 1
ATOM 812 N N . SER A 1 100 ? 21.246 5.148 -26.015 1.00 90.69 100 SER A N 1
ATOM 813 C CA . SER A 1 100 ? 20.853 3.806 -26.460 1.00 90.69 100 SER A CA 1
ATOM 814 C C . SER A 1 100 ? 19.719 3.201 -25.621 1.00 90.69 100 SER A C 1
ATOM 816 O O . SER A 1 100 ? 19.312 2.064 -25.858 1.00 90.69 100 SER A O 1
ATOM 818 N N . ALA A 1 101 ? 19.198 3.914 -24.622 1.00 93.50 101 ALA A N 1
ATOM 819 C CA . ALA A 1 101 ? 18.053 3.441 -23.860 1.00 93.50 101 ALA A CA 1
ATOM 820 C C . ALA A 1 101 ? 16.757 3.587 -24.671 1.00 93.50 101 ALA A C 1
ATOM 822 O O . ALA A 1 101 ? 16.561 4.537 -25.430 1.00 93.50 101 ALA A O 1
ATOM 823 N N . ILE A 1 102 ? 15.842 2.648 -24.471 1.00 93.44 102 ILE A N 1
ATOM 824 C CA . ILE A 1 102 ? 14.508 2.670 -25.057 1.00 93.44 102 ILE A CA 1
ATOM 825 C C . ILE A 1 102 ? 13.600 3.464 -24.135 1.00 93.44 102 ILE A C 1
ATOM 827 O O . ILE A 1 102 ? 13.425 3.102 -22.974 1.00 93.44 102 ILE A O 1
ATOM 831 N N . SER A 1 103 ? 12.990 4.514 -24.668 1.00 94.75 103 SER A N 1
ATOM 832 C CA . SER A 1 103 ? 11.929 5.247 -23.985 1.00 94.75 103 SER A CA 1
ATOM 833 C C . SER A 1 103 ? 10.607 4.498 -24.129 1.00 94.75 103 SER A C 1
ATOM 835 O O . SER A 1 103 ? 10.145 4.254 -25.244 1.00 94.75 103 SER A O 1
ATOM 837 N N . VAL A 1 104 ? 9.987 4.159 -23.005 1.00 94.25 104 VAL A N 1
ATOM 838 C CA . VAL A 1 104 ? 8.702 3.464 -22.938 1.00 94.25 104 VAL A CA 1
ATOM 839 C C . VAL A 1 104 ? 7.702 4.358 -22.219 1.00 94.25 104 VAL A C 1
ATOM 841 O O . VAL A 1 104 ? 8.004 4.930 -21.172 1.00 94.25 104 VAL A O 1
ATOM 844 N N . SER A 1 105 ? 6.496 4.469 -22.776 1.00 94.19 105 SER A N 1
ATOM 845 C CA . SER A 1 105 ? 5.369 5.105 -22.103 1.00 94.19 105 SER A CA 1
ATOM 846 C C . SER A 1 105 ? 4.075 4.369 -22.394 1.00 94.19 105 SER A C 1
ATOM 848 O O . SER A 1 105 ? 3.808 4.014 -23.542 1.00 94.19 105 SER A O 1
ATOM 850 N N . PHE A 1 106 ? 3.274 4.148 -21.356 1.00 91.94 106 PHE A N 1
ATOM 851 C CA . PHE A 1 106 ? 1.922 3.618 -21.489 1.00 91.94 106 PHE A CA 1
ATOM 852 C C . PHE A 1 106 ? 1.060 3.974 -20.278 1.00 91.94 106 PHE A C 1
ATOM 854 O O . PHE A 1 106 ? 1.565 4.362 -19.223 1.00 91.94 106 PHE A O 1
ATOM 861 N N . LYS A 1 107 ? -0.256 3.847 -20.464 1.00 94.06 107 LYS A N 1
ATOM 862 C CA . LYS A 1 107 ? -1.259 4.073 -19.427 1.00 94.06 107 LYS A CA 1
ATOM 863 C C . LYS A 1 107 ? -1.357 2.849 -18.517 1.00 94.06 107 LYS A C 1
ATOM 865 O O . LYS A 1 107 ? -1.513 1.731 -19.014 1.00 94.06 107 LYS A O 1
ATOM 870 N N . LEU A 1 108 ? -1.261 3.057 -17.208 1.00 94.00 108 LEU A N 1
ATOM 871 C CA . LEU A 1 108 ? -1.495 2.017 -16.208 1.00 94.00 108 LEU A CA 1
ATOM 872 C C . LEU A 1 108 ? -3.004 1.744 -16.038 1.00 94.00 108 LEU A C 1
ATOM 874 O O . LEU A 1 108 ? -3.827 2.549 -16.476 1.00 94.00 108 LEU A O 1
ATOM 878 N N . PRO A 1 109 ? -3.399 0.598 -15.451 1.00 92.69 109 PRO A N 1
ATOM 879 C CA . PRO A 1 109 ? -4.801 0.232 -15.321 1.00 92.69 109 PRO A CA 1
ATOM 880 C C . PRO A 1 109 ? -5.536 1.208 -14.413 1.00 92.69 109 PRO A C 1
ATOM 882 O O . PRO A 1 109 ? -5.097 1.470 -13.295 1.00 92.69 109 PRO A O 1
ATOM 885 N N . ASP A 1 110 ? -6.694 1.677 -14.873 1.00 90.38 110 ASP A N 1
ATOM 886 C CA . ASP A 1 110 ? -7.484 2.662 -14.137 1.00 90.38 110 ASP A CA 1
ATOM 887 C C . ASP A 1 110 ? -8.034 2.103 -12.823 1.00 90.38 110 ASP A C 1
ATOM 889 O O . ASP A 1 110 ? -8.349 2.881 -11.946 1.00 90.38 110 ASP A O 1
ATOM 893 N N . ASN A 1 111 ? -8.135 0.779 -12.656 1.00 89.12 111 ASN A N 1
ATOM 894 C CA . ASN A 1 111 ? -8.747 0.108 -11.503 1.00 89.12 111 ASN A CA 1
ATOM 895 C C . ASN A 1 111 ? -7.796 -0.119 -10.309 1.00 89.12 111 ASN A C 1
ATOM 897 O O . ASN A 1 111 ? -8.048 -0.996 -9.475 1.00 89.12 111 ASN A O 1
ATOM 901 N N . VAL A 1 112 ? -6.675 0.601 -10.263 1.00 92.56 112 VAL A N 1
ATOM 902 C CA . VAL A 1 112 ? -5.586 0.375 -9.311 1.00 92.56 112 VAL A CA 1
ATOM 903 C C . VAL A 1 112 ? -5.087 1.699 -8.732 1.00 92.56 112 VAL A C 1
ATOM 905 O O . VAL A 1 112 ? -4.911 2.677 -9.449 1.00 92.56 112 VAL A O 1
ATOM 908 N N . ILE A 1 113 ? -4.850 1.723 -7.421 1.00 92.69 113 ILE A N 1
ATOM 909 C CA . ILE A 1 113 ? -4.368 2.885 -6.671 1.00 92.69 113 ILE A CA 1
ATOM 910 C C . ILE A 1 113 ? -2.856 2.784 -6.526 1.00 92.69 113 ILE A C 1
ATOM 912 O O . ILE A 1 113 ? -2.344 1.906 -5.830 1.00 92.69 113 ILE A O 1
ATOM 916 N N . PHE A 1 114 ? -2.156 3.728 -7.144 1.00 93.06 114 PHE A N 1
ATOM 917 C CA . PHE A 1 114 ? -0.724 3.920 -6.956 1.00 93.06 114 PHE A CA 1
ATOM 918 C C . PHE A 1 114 ? -0.489 5.002 -5.910 1.00 93.06 114 PHE A C 1
ATOM 920 O O . PHE A 1 114 ? -0.563 6.182 -6.220 1.00 93.06 114 PHE A O 1
ATOM 927 N N . LEU A 1 115 ? -0.287 4.585 -4.665 1.00 91.69 115 LEU A N 1
ATOM 928 C CA . LEU A 1 115 ? -0.063 5.421 -3.485 1.00 91.69 115 LEU A CA 1
ATOM 929 C C . LEU A 1 115 ? 1.206 6.290 -3.606 1.00 91.69 115 LEU A C 1
ATOM 931 O O . LEU A 1 115 ? 1.223 7.439 -3.181 1.00 91.69 115 LEU A O 1
ATOM 935 N N . GLU A 1 116 ? 2.237 5.765 -4.264 1.00 91.12 116 GLU A N 1
ATOM 936 C CA . GLU A 1 116 ? 3.431 6.507 -4.686 1.00 91.12 116 GLU A CA 1
ATOM 937 C C . GLU A 1 116 ? 3.720 6.208 -6.161 1.00 91.12 116 GLU A C 1
ATOM 939 O O . GLU A 1 116 ? 3.086 5.332 -6.756 1.00 91.12 116 GLU A O 1
ATOM 944 N N . GLN A 1 117 ? 4.725 6.878 -6.739 1.00 92.94 117 GLN A N 1
ATOM 945 C CA . GLN A 1 117 ? 5.236 6.525 -8.062 1.00 92.94 117 GLN A CA 1
ATOM 946 C C . GLN A 1 117 ? 5.561 5.014 -8.119 1.00 92.94 117 GLN A C 1
ATOM 948 O O . GLN A 1 117 ? 6.455 4.559 -7.396 1.00 92.94 117 GLN A O 1
ATOM 953 N N . PRO A 1 118 ? 4.887 4.230 -8.985 1.00 93.94 118 PRO A N 1
ATOM 954 C CA . PRO A 1 118 ? 5.133 2.800 -9.078 1.00 93.94 118 PRO A CA 1
ATOM 955 C C . PRO A 1 118 ? 6.556 2.504 -9.547 1.00 93.94 118 PRO A C 1
ATOM 957 O O . PRO A 1 118 ? 7.104 3.183 -10.418 1.00 93.94 118 PRO A O 1
ATOM 960 N N . VAL A 1 119 ? 7.139 1.442 -8.995 1.00 95.25 119 VAL A N 1
ATOM 961 C CA . VAL A 1 119 ? 8.509 1.016 -9.285 1.00 95.25 119 VAL A CA 1
ATOM 962 C C . VAL A 1 119 ? 8.486 -0.028 -10.405 1.00 95.25 119 VAL A C 1
ATOM 964 O O . VAL A 1 119 ? 8.078 -1.166 -10.155 1.00 95.25 119 VAL A O 1
ATOM 967 N N . PRO A 1 120 ? 8.906 0.305 -11.639 1.00 95.75 120 PRO A N 1
ATOM 968 C CA . PRO A 1 120 ? 9.038 -0.690 -12.690 1.00 95.75 120 PRO A CA 1
ATOM 969 C C . PRO A 1 120 ? 10.185 -1.648 -12.358 1.00 95.75 120 PRO A C 1
ATOM 971 O O . PRO A 1 120 ? 11.259 -1.232 -11.915 1.00 95.75 120 PRO A O 1
ATOM 974 N N . ALA A 1 121 ? 9.961 -2.941 -12.572 1.00 96.19 121 ALA A N 1
ATOM 975 C CA . ALA A 1 121 ? 10.977 -3.952 -12.335 1.00 96.19 121 ALA A CA 1
ATOM 976 C C . ALA A 1 121 ? 10.845 -5.141 -13.287 1.00 96.19 121 ALA A C 1
ATOM 978 O O . ALA A 1 121 ? 9.744 -5.590 -13.614 1.00 96.19 121 ALA A O 1
ATOM 979 N N . PHE A 1 122 ? 11.986 -5.700 -13.682 1.00 95.50 122 PHE A N 1
ATOM 980 C CA . PHE A 1 122 ? 12.052 -6.888 -14.517 1.00 95.50 122 PHE A CA 1
ATOM 981 C C . PHE A 1 122 ? 11.931 -8.135 -13.657 1.00 95.50 122 PHE A C 1
ATOM 983 O O . PHE A 1 122 ? 12.574 -8.250 -12.612 1.00 95.50 122 PHE A O 1
ATOM 990 N N . TRP A 1 123 ? 11.154 -9.104 -14.128 1.00 95.12 123 TRP A N 1
ATOM 991 C CA . TRP A 1 123 ? 11.160 -10.439 -13.547 1.00 95.12 123 TRP A CA 1
ATOM 992 C C . TRP A 1 123 ? 12.467 -11.165 -13.888 1.00 95.12 123 TRP A C 1
ATOM 994 O O . TRP A 1 123 ? 12.832 -11.287 -15.057 1.00 95.12 123 TRP A O 1
ATOM 1004 N N . VAL A 1 124 ? 13.150 -11.695 -12.871 1.00 93.56 124 VAL A N 1
ATOM 1005 C CA . VAL A 1 124 ? 14.375 -12.494 -13.004 1.00 93.56 124 VAL A CA 1
ATOM 1006 C C . VAL A 1 124 ? 14.043 -13.958 -12.695 1.00 93.56 124 VAL A C 1
ATOM 1008 O O . VAL A 1 124 ? 13.975 -14.332 -11.519 1.00 93.56 124 VAL A O 1
ATOM 1011 N N . PRO A 1 125 ? 13.874 -14.830 -13.712 1.00 90.94 125 PRO A N 1
ATOM 1012 C CA . PRO A 1 125 ? 13.444 -16.213 -13.501 1.00 90.94 125 PRO A CA 1
ATOM 1013 C C . PRO A 1 125 ? 14.370 -17.013 -12.580 1.00 90.94 125 PRO A C 1
ATOM 1015 O O . PRO A 1 125 ? 13.893 -17.749 -11.718 1.00 90.94 125 PRO A O 1
ATOM 1018 N N . LEU A 1 126 ? 15.688 -16.825 -12.718 1.00 91.19 126 LEU A N 1
ATOM 1019 C CA . LEU A 1 126 ? 16.699 -17.546 -11.936 1.00 91.19 126 LEU A CA 1
ATOM 1020 C C . LEU A 1 126 ? 16.625 -17.223 -10.438 1.00 91.19 126 LEU A C 1
ATOM 1022 O O . LEU A 1 126 ? 16.770 -18.120 -9.612 1.00 91.19 126 LEU A O 1
ATOM 1026 N N . LYS A 1 127 ? 16.357 -15.959 -10.088 1.00 89.94 127 LYS A N 1
ATOM 1027 C CA . LYS A 1 127 ? 16.241 -15.503 -8.694 1.00 89.94 127 LYS A CA 1
ATOM 1028 C C . LYS A 1 127 ? 14.793 -15.506 -8.173 1.00 89.94 127 LYS A C 1
ATOM 1030 O O . LYS A 1 127 ? 14.573 -15.232 -6.998 1.00 89.94 127 LYS A O 1
ATOM 1035 N N . LYS A 1 128 ? 13.803 -15.827 -9.021 1.00 91.31 128 LYS A N 1
ATOM 1036 C CA . LYS A 1 128 ? 12.357 -15.823 -8.705 1.00 91.31 128 LYS A CA 1
ATOM 1037 C C . LYS A 1 128 ? 11.894 -14.531 -8.013 1.00 91.31 128 LYS A C 1
ATOM 1039 O O . LYS A 1 128 ? 11.133 -14.570 -7.032 1.00 91.31 128 LYS A O 1
ATOM 1044 N N . GLY A 1 129 ? 12.362 -13.397 -8.526 1.00 93.69 129 GLY A N 1
ATOM 1045 C CA . GLY A 1 129 ? 12.089 -12.077 -7.970 1.00 93.69 129 GLY A CA 1
ATOM 1046 C C . GLY A 1 129 ? 12.226 -10.962 -8.999 1.00 93.69 129 GLY A C 1
ATOM 1047 O O . GLY A 1 129 ? 12.578 -11.210 -10.151 1.00 93.69 129 GLY A O 1
ATOM 1048 N N . PHE A 1 130 ? 11.924 -9.743 -8.567 1.00 95.75 130 PHE A N 1
ATOM 1049 C CA . PHE A 1 130 ? 11.946 -8.546 -9.402 1.00 95.75 130 PHE A CA 1
ATOM 1050 C C . PHE A 1 130 ? 13.208 -7.721 -9.158 1.00 95.75 130 PHE A C 1
ATOM 1052 O O . PHE A 1 130 ? 13.647 -7.616 -8.016 1.00 95.75 130 PHE A O 1
ATOM 1059 N N . THR A 1 131 ? 13.772 -7.124 -10.208 1.00 94.88 131 THR A N 1
ATOM 1060 C CA . THR A 1 131 ? 14.916 -6.204 -10.119 1.00 94.88 131 THR A CA 1
ATOM 1061 C C . THR A 1 131 ? 14.611 -4.875 -10.802 1.00 94.88 131 THR A C 1
ATOM 1063 O O . THR A 1 131 ? 13.999 -4.850 -11.869 1.00 94.88 131 THR A O 1
ATOM 1066 N N . THR A 1 132 ? 15.048 -3.774 -10.196 1.00 93.94 132 THR A N 1
ATOM 1067 C CA . THR A 1 132 ? 14.952 -2.418 -10.763 1.00 93.94 132 THR A CA 1
ATOM 1068 C C . THR A 1 132 ? 16.124 -2.083 -11.685 1.00 93.94 132 THR A C 1
ATOM 1070 O O . THR A 1 132 ? 16.116 -1.051 -12.353 1.00 93.94 132 THR A O 1
ATOM 1073 N N . ILE A 1 133 ? 17.135 -2.954 -11.748 1.00 91.50 133 ILE A N 1
ATOM 1074 C CA . ILE A 1 133 ? 18.292 -2.772 -12.624 1.00 91.50 133 ILE A CA 1
ATOM 1075 C C . ILE A 1 133 ? 17.830 -2.815 -14.081 1.00 91.50 133 ILE A C 1
ATOM 1077 O O . ILE A 1 133 ? 17.132 -3.739 -14.503 1.00 91.50 133 ILE A O 1
ATOM 1081 N N . GLY A 1 134 ? 18.254 -1.810 -14.847 1.00 91.06 134 GLY A N 1
ATOM 1082 C CA . GLY A 1 134 ? 17.868 -1.633 -16.244 1.00 91.06 134 GLY A CA 1
ATOM 1083 C C . GLY A 1 134 ? 16.696 -0.675 -16.458 1.00 91.06 134 GLY A C 1
ATOM 1084 O O . GLY A 1 134 ? 16.265 -0.532 -17.601 1.00 91.06 134 GLY A O 1
ATOM 1085 N N . PHE A 1 135 ? 16.194 -0.015 -15.408 1.00 93.75 135 PHE A N 1
ATOM 1086 C CA . PHE A 1 135 ? 15.265 1.114 -15.515 1.00 93.75 135 PHE A CA 1
ATOM 1087 C C . PHE A 1 135 ? 15.946 2.431 -15.147 1.00 93.75 135 PHE A C 1
ATOM 1089 O O . PHE A 1 135 ? 16.733 2.500 -14.204 1.00 93.75 135 PHE A O 1
ATOM 1096 N N . PHE A 1 136 ? 15.609 3.483 -15.888 1.00 93.06 136 PHE A N 1
ATOM 1097 C CA . PHE A 1 136 ? 16.174 4.822 -15.761 1.00 93.06 136 PHE A CA 1
ATOM 1098 C C . PHE A 1 136 ? 15.083 5.870 -16.002 1.00 93.06 136 PHE A C 1
ATOM 1100 O O . PHE A 1 136 ? 14.108 5.601 -16.699 1.00 93.06 136 PHE A O 1
ATOM 1107 N N . GLU A 1 137 ? 15.258 7.081 -15.466 1.00 93.19 137 GLU A N 1
ATOM 1108 C CA . GLU A 1 137 ? 14.363 8.230 -15.708 1.00 93.19 137 GLU A CA 1
ATOM 1109 C C . GLU A 1 137 ? 12.857 7.928 -15.536 1.00 93.19 137 GLU A C 1
ATOM 1111 O O . GLU A 1 137 ? 12.025 8.401 -16.312 1.00 93.19 137 GLU A O 1
ATOM 1116 N N . THR A 1 138 ? 12.491 7.137 -14.524 1.00 95.31 138 THR A N 1
ATOM 1117 C CA . THR A 1 138 ? 11.087 6.808 -14.249 1.00 95.31 138 THR A CA 1
ATOM 1118 C C . THR A 1 138 ? 10.314 8.040 -13.786 1.00 95.31 138 THR A C 1
ATOM 1120 O O . THR A 1 138 ? 10.720 8.709 -12.833 1.00 95.31 138 THR A O 1
ATOM 1123 N N . LYS A 1 139 ? 9.181 8.304 -14.436 1.00 95.81 139 LYS A N 1
ATOM 1124 C CA . LYS A 1 139 ? 8.229 9.366 -14.106 1.00 95.81 139 LYS A CA 1
ATOM 1125 C C . LYS A 1 139 ? 6.813 8.820 -14.193 1.00 95.81 139 LYS A C 1
ATOM 1127 O O . LYS A 1 139 ? 6.482 8.137 -15.160 1.00 95.81 139 LYS A O 1
ATOM 1132 N N . TYR A 1 140 ? 5.983 9.151 -13.217 1.00 95.38 140 TYR A N 1
ATOM 1133 C CA . TYR A 1 140 ? 4.564 8.823 -13.225 1.00 95.38 140 TYR A CA 1
ATOM 1134 C C . TYR A 1 140 ? 3.733 10.101 -13.182 1.00 95.38 140 TYR A C 1
ATOM 1136 O O . TYR A 1 140 ? 3.969 10.972 -12.348 1.00 95.38 140 TYR A O 1
ATOM 1144 N N . ASP A 1 141 ? 2.799 10.210 -14.117 1.00 94.31 141 ASP A N 1
ATOM 1145 C CA . ASP A 1 141 ? 1.795 11.262 -14.151 1.00 94.31 141 ASP A CA 1
ATOM 1146 C C . ASP A 1 141 ? 0.509 10.712 -13.527 1.00 94.31 141 ASP A C 1
ATOM 1148 O O . ASP A 1 141 ? -0.165 9.861 -14.113 1.00 94.31 141 ASP A O 1
ATOM 1152 N N . GLU A 1 142 ? 0.199 11.176 -12.316 1.00 88.88 142 GLU A N 1
ATOM 1153 C CA . GLU A 1 142 ? -0.968 10.721 -11.556 1.00 88.88 142 GLU A CA 1
ATOM 1154 C C . GLU A 1 142 ? -2.296 11.164 -12.182 1.00 88.88 142 GLU A C 1
ATOM 1156 O O . GLU A 1 142 ? -3.294 10.457 -12.046 1.00 88.88 142 GLU A O 1
ATOM 1161 N N . ASP A 1 143 ? -2.317 12.302 -12.884 1.00 88.44 143 ASP A N 1
ATOM 1162 C CA . ASP A 1 143 ? -3.536 12.857 -13.474 1.00 88.44 143 ASP A CA 1
ATOM 1163 C C . ASP A 1 143 ? -3.941 12.088 -14.736 1.00 88.44 143 ASP A C 1
ATOM 1165 O O . ASP A 1 143 ? -5.127 11.842 -14.973 1.00 88.44 143 ASP A O 1
ATOM 1169 N N . THR A 1 144 ? -2.961 11.688 -15.555 1.00 91.25 144 THR A N 1
ATOM 1170 C CA . THR A 1 144 ? -3.219 10.916 -16.784 1.00 91.25 144 THR A CA 1
ATOM 1171 C C . THR A 1 144 ? -3.117 9.401 -16.584 1.00 91.25 144 THR A C 1
ATOM 1173 O O . THR A 1 144 ? -3.599 8.636 -17.426 1.00 91.25 144 THR A O 1
ATOM 1176 N N . GLY A 1 145 ? -2.497 8.950 -15.488 1.00 91.81 145 GLY A N 1
ATOM 1177 C CA . GLY A 1 145 ? -2.198 7.541 -15.222 1.00 91.81 145 GLY A CA 1
ATOM 1178 C C . GLY A 1 145 ? -1.094 6.976 -16.124 1.00 91.81 145 GLY A C 1
ATOM 1179 O O . GLY A 1 145 ? -0.958 5.755 -16.248 1.00 91.81 145 GLY A O 1
ATOM 1180 N N . HIS A 1 146 ? -0.323 7.835 -16.798 1.00 94.88 146 HIS A N 1
ATOM 1181 C CA . HIS A 1 146 ? 0.773 7.413 -17.664 1.00 94.88 146 HIS A CA 1
ATOM 1182 C C . HIS A 1 146 ? 2.074 7.272 -16.885 1.00 94.88 146 HIS A C 1
ATOM 1184 O O . HIS A 1 146 ? 2.511 8.180 -16.179 1.00 94.88 146 HIS A O 1
ATOM 1190 N N . ILE A 1 147 ? 2.749 6.143 -17.091 1.00 95.50 147 ILE A N 1
ATOM 1191 C CA . ILE A 1 147 ? 4.132 5.970 -16.661 1.00 95.50 147 ILE A CA 1
ATOM 1192 C C . ILE A 1 147 ? 5.068 6.130 -17.856 1.00 95.50 147 ILE A C 1
ATOM 1194 O O . ILE A 1 147 ? 4.777 5.693 -18.972 1.00 95.50 147 ILE A O 1
ATOM 1198 N N . PHE A 1 148 ? 6.198 6.779 -17.610 1.00 96.25 148 PHE A N 1
ATOM 1199 C CA . PHE A 1 148 ? 7.317 6.914 -18.524 1.00 96.25 148 PHE A CA 1
ATOM 1200 C C . PHE A 1 148 ? 8.567 6.364 -17.848 1.00 96.25 148 PHE A C 1
ATOM 1202 O O . PHE A 1 148 ? 8.831 6.664 -16.686 1.00 96.25 148 PHE A O 1
ATOM 1209 N N . PHE A 1 149 ? 9.355 5.582 -18.571 1.00 95.94 149 PHE A N 1
ATOM 1210 C CA . PHE A 1 149 ? 10.683 5.171 -18.130 1.00 95.94 149 PHE A CA 1
ATOM 1211 C C . PHE A 1 149 ? 11.569 4.889 -19.337 1.00 95.94 149 PHE A C 1
ATOM 1213 O O . PHE A 1 149 ? 11.097 4.591 -20.436 1.00 95.94 149 PHE A O 1
ATOM 1220 N N . LYS A 1 150 ? 12.877 4.940 -19.116 1.00 95.38 150 LYS A N 1
ATOM 1221 C CA . LYS A 1 150 ? 13.877 4.426 -20.043 1.00 95.38 150 LYS A CA 1
ATOM 1222 C C . LYS A 1 150 ? 14.352 3.059 -19.586 1.00 95.38 150 LYS A C 1
ATOM 1224 O O . LYS A 1 150 ? 14.491 2.810 -18.391 1.00 95.38 150 LYS A O 1
ATOM 1229 N N . THR A 1 151 ? 14.625 2.171 -20.531 1.00 95.00 151 THR A N 1
ATOM 1230 C CA . THR A 1 151 ? 15.174 0.851 -20.230 1.00 95.00 151 THR A CA 1
ATOM 1231 C C . THR A 1 151 ? 16.215 0.409 -21.245 1.00 95.00 151 THR A C 1
ATOM 1233 O O . THR A 1 151 ? 16.192 0.824 -22.400 1.00 95.00 151 THR A O 1
ATOM 1236 N N . ASN A 1 152 ? 17.154 -0.426 -20.815 1.00 93.50 152 ASN A N 1
ATOM 1237 C CA . ASN A 1 152 ? 18.203 -0.973 -21.670 1.00 93.50 152 ASN A CA 1
ATOM 1238 C C . ASN A 1 152 ? 17.842 -2.328 -22.297 1.00 93.50 152 ASN A C 1
ATOM 1240 O O . ASN A 1 152 ? 18.642 -2.871 -23.056 1.00 93.50 152 ASN A O 1
ATOM 1244 N N . GLN A 1 153 ? 16.680 -2.901 -21.972 1.00 92.06 153 GLN A N 1
ATOM 1245 C CA . GLN A 1 153 ? 16.284 -4.232 -22.431 1.00 92.06 153 GLN A CA 1
ATOM 1246 C C . GLN A 1 153 ? 14.760 -4.396 -22.520 1.00 92.06 153 GLN A C 1
ATOM 1248 O O . GLN A 1 153 ? 13.995 -3.588 -22.001 1.00 92.06 153 GLN A O 1
ATOM 1253 N N . PHE A 1 154 ? 14.328 -5.487 -23.149 1.00 92.31 154 PHE A N 1
ATOM 1254 C CA . PHE A 1 154 ? 12.930 -5.921 -23.194 1.00 92.31 154 PHE A CA 1
ATOM 1255 C C . PHE A 1 154 ? 12.681 -7.110 -22.264 1.00 92.31 154 PHE A C 1
ATOM 1257 O O . PHE A 1 154 ? 13.607 -7.851 -21.922 1.00 92.31 154 PHE A O 1
ATOM 1264 N N . GLY A 1 155 ? 11.421 -7.334 -21.886 1.00 91.75 155 GLY A N 1
ATOM 1265 C CA . GLY A 1 155 ? 11.054 -8.495 -21.085 1.00 91.75 155 GLY A CA 1
ATOM 1266 C C . GLY A 1 155 ? 9.736 -8.355 -20.337 1.00 91.75 155 GLY A C 1
ATOM 1267 O O . GLY A 1 155 ? 8.869 -7.552 -20.677 1.00 91.75 155 GLY A O 1
ATOM 1268 N N . VAL A 1 156 ? 9.594 -9.188 -19.305 1.00 94.50 156 VAL A N 1
ATOM 1269 C CA . VAL A 1 156 ? 8.449 -9.157 -18.391 1.00 94.50 156 VAL A CA 1
ATOM 1270 C C . VAL A 1 156 ? 8.698 -8.099 -17.327 1.00 94.50 156 VAL A C 1
ATOM 1272 O O . VAL A 1 156 ? 9.629 -8.228 -16.528 1.00 94.50 156 VAL A O 1
ATOM 1275 N N . VAL A 1 157 ? 7.839 -7.089 -17.306 1.00 95.25 157 VAL A N 1
ATOM 1276 C CA . VAL A 1 157 ? 7.875 -5.971 -16.371 1.00 95.25 157 VAL A CA 1
ATOM 1277 C C . VAL A 1 157 ? 6.655 -6.010 -15.471 1.00 95.25 157 VAL A C 1
ATOM 1279 O O . VAL A 1 157 ? 5.527 -6.189 -15.925 1.00 95.25 157 VAL A O 1
ATOM 1282 N N . GLY A 1 158 ? 6.897 -5.862 -14.177 1.00 95.38 158 GLY A N 1
ATOM 1283 C CA . GLY A 1 158 ? 5.870 -5.595 -13.183 1.00 95.38 158 GLY A CA 1
ATOM 1284 C C . GLY A 1 158 ? 6.044 -4.195 -12.613 1.00 95.38 158 GLY A C 1
ATOM 1285 O O . GLY A 1 158 ? 7.157 -3.668 -12.592 1.00 95.38 158 GLY A O 1
ATOM 1286 N N . PHE A 1 159 ? 4.953 -3.620 -12.121 1.00 95.12 159 PHE A N 1
ATOM 1287 C CA . PHE A 1 159 ? 4.990 -2.402 -11.321 1.00 95.12 159 PHE A CA 1
ATOM 1288 C C . PHE A 1 159 ? 4.812 -2.773 -9.863 1.00 95.12 159 PHE A C 1
ATOM 1290 O O . PHE A 1 159 ? 3.849 -3.447 -9.499 1.00 95.12 159 PHE A O 1
ATOM 1297 N N . LEU A 1 160 ? 5.773 -2.390 -9.035 1.00 95.12 160 LEU A N 1
ATOM 1298 C CA . LEU A 1 160 ? 5.751 -2.688 -7.617 1.00 95.12 160 LEU A CA 1
ATOM 1299 C C . LEU A 1 160 ? 5.457 -1.437 -6.811 1.00 95.12 160 LEU A C 1
ATOM 1301 O O . LEU A 1 160 ? 5.865 -0.332 -7.162 1.00 95.12 160 LEU A O 1
ATOM 1305 N N . GLN A 1 161 ? 4.782 -1.651 -5.694 1.00 93.88 161 GLN A N 1
ATOM 1306 C CA . GLN A 1 161 ? 4.568 -0.645 -4.674 1.00 93.88 161 GLN A CA 1
ATOM 1307 C C . GLN A 1 161 ? 4.958 -1.220 -3.321 1.00 93.88 161 GLN A C 1
ATOM 1309 O O . GLN A 1 161 ? 4.868 -2.429 -3.090 1.00 93.88 161 GLN A O 1
ATOM 1314 N N . ARG A 1 162 ? 5.389 -0.348 -2.420 1.00 92.25 162 ARG A N 1
ATOM 1315 C CA . ARG A 1 162 ? 5.626 -0.696 -1.025 1.00 92.25 162 ARG A CA 1
ATOM 1316 C C . ARG A 1 162 ? 4.312 -1.050 -0.333 1.00 92.25 162 ARG A C 1
ATOM 1318 O O . ARG A 1 162 ? 3.314 -0.337 -0.440 1.00 92.25 162 ARG A O 1
ATOM 1325 N N . LYS A 1 163 ? 4.317 -2.150 0.414 1.00 90.12 163 LYS A N 1
ATOM 1326 C CA . LYS A 1 163 ? 3.159 -2.672 1.149 1.00 90.12 163 LYS A CA 1
ATOM 1327 C C . LYS A 1 163 ? 2.674 -1.742 2.249 1.00 90.12 163 LYS A C 1
ATOM 1329 O O . LYS A 1 163 ? 1.503 -1.794 2.598 1.00 90.12 163 LYS A O 1
ATOM 1334 N N . TYR A 1 164 ? 3.553 -0.930 2.819 1.00 88.81 164 TYR A N 1
ATOM 1335 C CA . TYR A 1 164 ? 3.248 -0.166 4.026 1.00 88.81 164 TYR A CA 1
ATOM 1336 C C . TYR A 1 164 ? 3.129 1.337 3.765 1.00 88.81 164 TYR A C 1
ATOM 1338 O O . TYR A 1 164 ? 3.141 2.100 4.713 1.00 88.81 164 TYR A O 1
ATOM 1346 N N . ASN A 1 165 ? 2.949 1.777 2.511 1.00 88.31 165 ASN A N 1
ATOM 1347 C CA . ASN A 1 165 ? 2.867 3.210 2.175 1.00 88.31 165 ASN A CA 1
ATOM 1348 C C . ASN A 1 165 ? 1.733 3.963 2.876 1.00 88.31 165 ASN A C 1
ATOM 1350 O O . ASN A 1 165 ? 1.845 5.158 3.119 1.00 88.31 165 ASN A O 1
ATOM 1354 N N . ASN A 1 166 ? 0.646 3.272 3.225 1.00 89.81 166 ASN A N 1
ATOM 1355 C CA . ASN A 1 166 ? -0.449 3.882 3.976 1.00 89.81 166 ASN A CA 1
ATOM 1356 C C . ASN A 1 166 ? -0.336 3.676 5.500 1.00 89.81 166 ASN A C 1
ATOM 1358 O O . ASN A 1 166 ? -1.286 3.972 6.221 1.00 89.81 166 ASN A O 1
ATOM 1362 N N . MET A 1 167 ? 0.789 3.135 5.981 1.00 87.50 167 MET A N 1
ATOM 1363 C CA . MET A 1 167 ? 1.089 2.879 7.390 1.00 87.50 167 MET A CA 1
ATOM 1364 C C . MET A 1 167 ? 2.353 3.656 7.819 1.00 87.50 167 MET A C 1
ATOM 1366 O O . MET A 1 167 ? 3.227 3.895 6.990 1.00 87.50 167 MET A O 1
ATOM 1370 N N . PRO A 1 168 ? 2.508 4.017 9.105 1.00 86.75 168 PRO A N 1
ATOM 1371 C CA . PRO A 1 168 ? 1.533 3.877 10.187 1.00 86.75 168 PRO A CA 1
ATOM 1372 C C . PRO A 1 168 ? 0.270 4.712 9.935 1.00 86.75 168 PRO A C 1
ATOM 1374 O O . PRO A 1 168 ? 0.309 5.743 9.265 1.00 86.75 168 PRO A O 1
ATOM 1377 N N . TYR A 1 169 ? -0.869 4.245 10.448 1.00 88.12 169 TYR A N 1
ATOM 1378 C CA . TYR A 1 169 ? -2.129 4.968 10.284 1.00 88.12 169 TYR A CA 1
ATOM 1379 C C . TYR A 1 169 ? -2.132 6.238 11.136 1.00 88.12 169 TYR A C 1
ATOM 1381 O O . TYR A 1 169 ? -1.698 6.222 12.288 1.00 88.12 169 TYR A O 1
ATOM 1389 N N . GLN A 1 170 ? -2.651 7.329 10.576 1.00 88.56 170 GLN A N 1
ATOM 1390 C CA . GLN A 1 170 ? -2.819 8.599 11.280 1.00 88.56 170 GLN A CA 1
ATOM 1391 C C . GLN A 1 170 ? -3.977 8.523 12.275 1.00 88.56 170 GLN A C 1
ATOM 1393 O O . GLN A 1 170 ? -3.878 9.029 13.391 1.00 88.56 170 GLN A O 1
ATOM 1398 N N . SER A 1 171 ? -5.071 7.870 11.880 1.00 90.19 171 SER A N 1
ATOM 1399 C CA . SER A 1 171 ? -6.215 7.631 12.750 1.00 90.19 171 SER A CA 1
ATOM 1400 C C . SER A 1 171 ? -6.968 6.364 12.373 1.00 90.19 171 SER A C 1
ATOM 1402 O O . SER A 1 171 ? -6.902 5.865 11.248 1.00 90.19 171 SER A O 1
ATOM 1404 N N . TRP A 1 172 ? -7.714 5.852 13.345 1.00 93.94 172 TRP A N 1
ATOM 1405 C CA . TRP A 1 172 ? -8.758 4.871 13.111 1.00 93.94 172 TRP A CA 1
ATOM 1406 C C . TRP A 1 172 ? -9.952 5.158 14.016 1.00 93.94 172 TRP A C 1
ATOM 1408 O O . TRP A 1 172 ? -9.800 5.690 15.125 1.00 93.94 172 TRP A O 1
ATOM 1418 N N 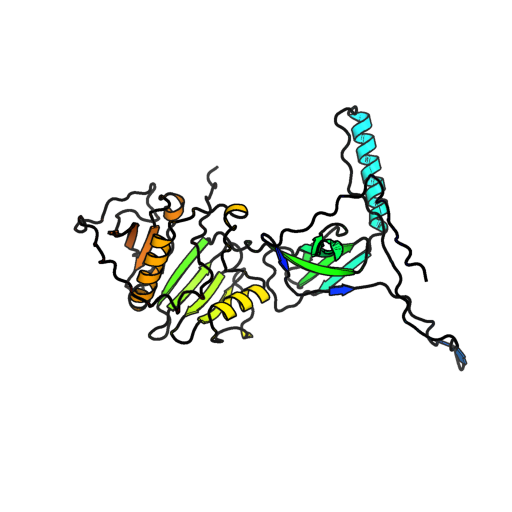. GLU A 1 173 ? -11.133 4.791 13.536 1.00 93.56 173 GLU A N 1
ATOM 1419 C CA . GLU A 1 173 ? -12.406 4.982 14.224 1.00 93.56 173 GLU A CA 1
ATOM 1420 C C . GLU A 1 173 ? -13.291 3.768 13.962 1.00 93.56 173 GLU A C 1
ATOM 1422 O O . GLU A 1 173 ? -13.401 3.306 12.829 1.00 93.56 173 GLU A O 1
ATOM 1427 N N . LEU A 1 174 ? -13.922 3.241 15.005 1.00 94.19 174 LEU A N 1
ATOM 1428 C CA . LEU A 1 174 ? -14.963 2.230 14.904 1.00 94.19 174 LEU A CA 1
ATOM 1429 C C . LEU A 1 174 ? -16.242 2.853 15.441 1.00 94.19 174 LEU A C 1
ATOM 1431 O O . LEU A 1 174 ? -16.449 2.918 16.654 1.00 94.19 174 LEU A O 1
ATOM 1435 N N . ILE A 1 175 ? -17.074 3.339 14.532 1.00 92.50 175 ILE A N 1
ATOM 1436 C CA . ILE A 1 175 ? -18.315 4.029 14.866 1.00 92.50 175 ILE A CA 1
ATOM 1437 C C . ILE A 1 175 ? -19.512 3.133 14.560 1.00 92.50 175 ILE A C 1
ATOM 1439 O O . ILE A 1 175 ? -19.431 2.209 13.747 1.00 92.50 175 ILE A O 1
ATOM 1443 N N . ARG A 1 176 ? -20.645 3.405 15.200 1.00 90.12 176 ARG A N 1
ATOM 1444 C CA . ARG A 1 176 ? -21.912 2.747 14.878 1.00 90.12 176 ARG A CA 1
ATOM 1445 C C . ARG A 1 176 ? -22.251 2.961 13.406 1.00 90.12 176 ARG A C 1
ATOM 1447 O O . ARG A 1 176 ? -22.145 4.070 12.882 1.00 90.12 176 ARG A O 1
ATOM 1454 N N . GLY A 1 177 ? -22.630 1.880 12.736 1.00 86.31 177 GLY A N 1
ATOM 1455 C CA . GLY A 1 177 ? -23.080 1.944 11.355 1.00 86.31 177 GLY A CA 1
ATOM 1456 C C . GLY A 1 177 ? -24.483 2.544 11.254 1.00 86.31 177 GLY A C 1
ATOM 1457 O O . GLY A 1 177 ? -25.181 2.733 12.251 1.00 86.31 177 GLY A O 1
ATOM 1458 N N . LYS A 1 178 ? -24.904 2.858 10.026 1.00 82.50 178 LYS A N 1
ATOM 1459 C CA . LYS A 1 178 ? -26.213 3.488 9.773 1.00 82.50 178 LYS A CA 1
ATOM 1460 C C . LYS A 1 178 ? -27.378 2.531 10.025 1.00 82.50 178 LYS A C 1
ATOM 1462 O O . LYS A 1 178 ? -28.498 2.974 10.264 1.00 82.50 178 LYS A O 1
ATOM 1467 N N . GLN A 1 179 ? -27.125 1.230 9.911 1.00 84.69 179 GLN A N 1
ATOM 1468 C CA . GLN A 1 179 ? -28.116 0.181 10.106 1.00 84.69 179 GLN A CA 1
ATOM 1469 C C . GLN A 1 179 ? -27.924 -0.494 11.466 1.00 84.69 179 GLN A C 1
ATOM 1471 O O . GLN A 1 179 ? -26.835 -0.502 12.045 1.00 84.69 179 GLN A O 1
ATOM 1476 N N . GLN A 1 180 ? -28.984 -1.113 11.976 1.00 82.69 180 GLN A N 1
ATOM 1477 C CA . GLN A 1 180 ? -28.893 -1.885 13.209 1.00 82.69 180 GLN A CA 1
ATOM 1478 C C . GLN A 1 180 ? -27.882 -3.034 13.054 1.00 82.69 180 GLN A C 1
ATOM 1480 O O . GLN A 1 180 ? -27.826 -3.679 12.011 1.00 82.69 180 GLN A O 1
ATOM 1485 N N . ASN A 1 181 ? -27.094 -3.298 14.101 1.00 84.56 181 ASN A N 1
ATOM 1486 C CA . ASN A 1 181 ? -26.045 -4.328 14.118 1.00 84.56 181 ASN A CA 1
ATOM 1487 C C . ASN A 1 181 ? -24.973 -4.169 13.024 1.00 84.56 181 ASN A C 1
ATOM 1489 O O . ASN A 1 181 ? -24.390 -5.158 12.575 1.00 84.56 181 ASN A O 1
ATOM 1493 N N . THR A 1 182 ? -24.700 -2.929 12.614 1.00 91.25 182 THR A N 1
ATOM 1494 C CA . THR A 1 182 ? -23.572 -2.598 11.739 1.00 91.25 182 THR A CA 1
ATOM 1495 C C . THR A 1 182 ? -22.600 -1.660 12.442 1.00 91.25 182 THR A C 1
ATOM 1497 O O . THR A 1 182 ? -22.981 -0.903 13.338 1.00 91.25 182 THR A O 1
ATOM 1500 N N . ALA A 1 183 ? -21.336 -1.717 12.036 1.00 92.94 183 ALA A N 1
ATOM 1501 C CA . ALA A 1 183 ? -20.287 -0.805 12.469 1.00 92.94 183 ALA A CA 1
ATOM 1502 C C . ALA A 1 183 ? -19.531 -0.283 11.245 1.00 92.94 183 ALA A C 1
ATOM 1504 O O . ALA A 1 183 ? -19.339 -1.011 10.273 1.00 92.94 183 ALA A O 1
ATOM 1505 N N . LEU A 1 184 ? -19.091 0.969 11.291 1.00 94.75 184 LEU A N 1
ATOM 1506 C CA . LEU A 1 184 ? -18.234 1.568 10.281 1.00 94.75 184 LEU A CA 1
ATOM 1507 C C . LEU A 1 184 ? -16.823 1.708 10.850 1.00 94.75 184 LEU A C 1
ATOM 1509 O O . LEU A 1 184 ? -16.591 2.450 11.802 1.00 94.75 184 LEU A O 1
ATOM 1513 N N . LEU A 1 185 ? -15.885 0.994 10.242 1.00 95.44 185 LEU A N 1
ATOM 1514 C CA . LEU A 1 185 ? -14.461 1.142 10.480 1.00 95.44 185 LEU A CA 1
ATOM 1515 C C . LEU A 1 185 ? -13.902 2.170 9.494 1.00 95.44 185 LEU A C 1
ATOM 1517 O O . LEU A 1 185 ? -13.940 1.961 8.281 1.00 95.44 185 LEU A O 1
ATOM 1521 N N . VAL A 1 186 ? -13.369 3.266 10.015 1.00 95.31 186 VAL A N 1
ATOM 1522 C CA . VAL A 1 186 ? -12.654 4.287 9.249 1.00 95.31 186 VAL A CA 1
ATOM 1523 C C . VAL A 1 186 ? -11.174 4.156 9.567 1.00 95.31 186 VAL A C 1
ATOM 1525 O O . VAL A 1 186 ? -10.785 4.207 10.730 1.00 95.31 186 VAL A O 1
ATOM 1528 N N . ILE A 1 187 ? -10.351 3.964 8.541 1.00 94.81 187 ILE A N 1
ATOM 1529 C CA . ILE A 1 187 ? -8.893 3.906 8.649 1.00 94.81 187 ILE A CA 1
ATOM 1530 C C . ILE A 1 187 ? -8.335 5.040 7.807 1.00 94.81 187 ILE A C 1
ATOM 1532 O O . ILE A 1 187 ? -8.541 5.056 6.594 1.00 94.81 187 ILE A O 1
ATOM 1536 N N . THR A 1 188 ? -7.601 5.951 8.431 1.00 93.69 188 THR A N 1
ATOM 1537 C CA . THR A 1 188 ? -6.967 7.079 7.750 1.00 93.69 188 THR A CA 1
ATOM 1538 C C . THR A 1 188 ? -5.463 6.897 7.826 1.00 93.69 188 THR A C 1
ATOM 1540 O O . THR A 1 188 ? -4.866 6.979 8.901 1.00 93.69 188 THR A O 1
ATOM 1543 N N . GLY A 1 189 ? -4.847 6.598 6.686 1.00 91.56 189 GLY A N 1
ATOM 1544 C CA . GLY A 1 189 ? -3.396 6.591 6.545 1.00 91.56 189 GLY A CA 1
ATOM 1545 C C . GLY A 1 189 ? -2.875 7.914 5.996 1.00 91.56 189 GLY A C 1
ATOM 1546 O O . GLY A 1 189 ? -3.618 8.883 5.866 1.00 91.56 189 GLY A O 1
ATOM 1547 N N . MET A 1 190 ? -1.584 7.951 5.675 1.00 88.19 190 MET A N 1
ATOM 1548 C CA . MET A 1 190 ? -0.932 9.165 5.176 1.00 88.19 190 MET A CA 1
ATOM 1549 C C . MET A 1 190 ? -1.423 9.595 3.788 1.00 88.19 190 MET A C 1
ATOM 1551 O O . MET A 1 190 ? -1.416 10.786 3.492 1.00 88.19 190 MET A O 1
ATOM 1555 N N . GLN A 1 191 ? -1.825 8.644 2.940 1.00 90.19 191 GLN A N 1
ATOM 1556 C CA . GLN A 1 191 ? -2.136 8.903 1.529 1.00 90.19 191 GLN A CA 1
ATOM 1557 C C . GLN A 1 191 ? -3.574 8.550 1.153 1.00 90.19 191 GLN A C 1
ATOM 1559 O O . GLN A 1 191 ? -4.119 9.114 0.208 1.00 90.19 191 GLN A O 1
ATOM 1564 N N . ALA A 1 192 ? -4.202 7.618 1.869 1.00 94.12 192 ALA A N 1
ATOM 1565 C CA . ALA A 1 192 ? -5.578 7.227 1.607 1.00 94.12 192 ALA A CA 1
ATOM 1566 C C . ALA A 1 192 ? -6.349 6.938 2.897 1.00 94.12 192 ALA A C 1
ATOM 1568 O O . ALA A 1 192 ? -5.818 6.364 3.856 1.00 94.12 192 ALA A O 1
ATOM 1569 N N . ALA A 1 193 ? -7.636 7.267 2.873 1.00 95.56 193 ALA A N 1
ATOM 1570 C CA . ALA A 1 193 ? -8.605 6.887 3.887 1.00 95.56 193 ALA A CA 1
ATOM 1571 C C . ALA A 1 193 ? -9.573 5.836 3.334 1.00 95.56 193 ALA A C 1
ATOM 1573 O O . ALA A 1 193 ? -9.968 5.872 2.168 1.00 95.56 193 ALA A O 1
ATOM 1574 N N . ILE A 1 194 ? -9.958 4.878 4.170 1.00 95.94 194 ILE A N 1
ATOM 1575 C CA . ILE A 1 194 ? -10.808 3.750 3.789 1.00 95.94 194 ILE A CA 1
ATOM 1576 C C . ILE A 1 194 ? -11.924 3.635 4.816 1.00 95.94 194 ILE A C 1
ATOM 1578 O O . ILE A 1 194 ? -11.670 3.568 6.018 1.00 95.94 194 ILE A O 1
ATOM 1582 N N . LYS A 1 195 ? -13.161 3.574 4.334 1.00 96.38 195 LYS A N 1
ATOM 1583 C CA . LYS A 1 195 ? -14.355 3.332 5.141 1.00 96.38 195 LYS A CA 1
ATOM 1584 C C . LYS A 1 195 ? -14.884 1.944 4.816 1.00 96.38 195 LYS A C 1
ATOM 1586 O O . LYS A 1 195 ? -15.220 1.660 3.666 1.00 96.38 195 LYS A O 1
ATOM 1591 N N . ILE A 1 196 ? -14.943 1.085 5.824 1.00 96.19 196 ILE A N 1
ATOM 1592 C CA . ILE A 1 196 ? -15.374 -0.308 5.725 1.00 96.19 196 ILE A CA 1
ATOM 1593 C C . ILE A 1 196 ? -16.583 -0.480 6.632 1.00 96.19 196 ILE A C 1
ATOM 1595 O O . ILE A 1 196 ? -16.486 -0.281 7.838 1.00 96.19 196 ILE A O 1
ATOM 1599 N N . GLU A 1 197 ? -17.721 -0.860 6.068 1.00 95.56 197 GLU A N 1
ATOM 1600 C CA . GLU A 1 197 ? -18.881 -1.251 6.866 1.00 95.56 197 GLU A CA 1
ATOM 1601 C C . GLU A 1 197 ? -18.791 -2.742 7.192 1.00 95.56 197 GLU A C 1
ATOM 1603 O O . GLU A 1 197 ? -18.414 -3.559 6.350 1.00 95.56 197 GLU A O 1
ATOM 1608 N N . ILE A 1 198 ? -19.103 -3.082 8.437 1.00 93.81 198 ILE A N 1
ATOM 1609 C CA . ILE A 1 198 ? -18.992 -4.414 9.020 1.00 93.81 198 ILE A CA 1
ATOM 1610 C C . ILE A 1 198 ? -20.366 -4.797 9.564 1.00 93.81 198 ILE A C 1
ATOM 1612 O O . ILE A 1 198 ? -21.011 -4.008 10.256 1.00 93.81 198 ILE A O 1
ATOM 1616 N N . SER A 1 199 ? -20.807 -6.015 9.268 1.00 91.00 199 SER A N 1
ATOM 1617 C CA . SER A 1 199 ? -22.058 -6.584 9.765 1.00 91.00 199 SER A CA 1
ATOM 1618 C C . SER A 1 199 ? -21.907 -8.080 10.040 1.00 91.00 199 SER A C 1
ATOM 1620 O O . SER A 1 199 ? -20.832 -8.664 9.898 1.00 91.00 199 SER A O 1
ATOM 1622 N N . THR A 1 200 ? -23.014 -8.724 10.406 1.00 86.94 200 THR A N 1
ATOM 1623 C CA . THR A 1 200 ? -23.079 -10.188 10.527 1.00 86.94 200 THR A CA 1
ATOM 1624 C C . THR A 1 200 ? -22.891 -10.929 9.195 1.00 86.94 200 THR A C 1
ATOM 1626 O O . THR A 1 200 ? -22.503 -12.094 9.211 1.00 86.94 200 THR A O 1
ATOM 1629 N N . GLU A 1 201 ? -23.109 -10.266 8.054 1.00 84.75 201 GLU A N 1
ATOM 1630 C CA . GLU A 1 201 ? -22.962 -10.848 6.710 1.00 84.75 201 GLU A CA 1
ATOM 1631 C C . GLU A 1 201 ? -21.523 -10.750 6.170 1.00 84.75 201 GLU A C 1
ATOM 1633 O O . GLU A 1 201 ? -21.183 -11.392 5.176 1.00 84.75 201 GLU A O 1
ATOM 1638 N N . GLY A 1 202 ? -20.659 -9.972 6.832 1.00 92.56 202 GLY A N 1
ATOM 1639 C CA . GLY A 1 202 ? -19.262 -9.779 6.453 1.00 92.56 202 GLY A CA 1
ATOM 1640 C C . GLY A 1 202 ? -18.855 -8.313 6.513 1.00 92.56 202 GLY A C 1
ATOM 1641 O O . GLY A 1 202 ? -19.186 -7.596 7.457 1.00 92.56 202 GLY A O 1
ATOM 1642 N N . CYS A 1 203 ? -18.119 -7.860 5.504 1.00 94.75 203 CYS A N 1
ATOM 1643 C CA . CYS A 1 203 ? -17.719 -6.468 5.364 1.00 94.75 203 CYS A CA 1
ATOM 1644 C C . CYS A 1 203 ? -17.821 -5.989 3.915 1.00 94.75 203 CYS A C 1
ATOM 1646 O O . CYS A 1 203 ? -17.764 -6.777 2.969 1.00 94.75 203 CYS A O 1
ATOM 1648 N N . CYS A 1 204 ? -17.973 -4.682 3.736 1.00 94.88 204 CYS A N 1
ATOM 1649 C CA . CYS A 1 204 ? -17.965 -4.052 2.425 1.00 94.88 204 CYS A CA 1
ATOM 1650 C C . CYS A 1 204 ? -17.242 -2.705 2.466 1.00 94.88 204 CYS A C 1
ATOM 1652 O O . CYS A 1 204 ? -17.194 -2.018 3.486 1.00 94.88 204 CYS A O 1
ATOM 1654 N N . ILE A 1 205 ? -16.660 -2.327 1.332 1.00 96.38 205 ILE A N 1
ATOM 1655 C CA . ILE A 1 205 ? -16.027 -1.020 1.161 1.00 96.38 205 ILE A CA 1
ATOM 1656 C C . ILE A 1 205 ? -17.149 0.002 0.962 1.00 96.38 205 ILE A C 1
ATOM 1658 O O . ILE A 1 205 ? -17.966 -0.162 0.063 1.00 96.38 205 ILE A O 1
ATOM 1662 N N . GLN A 1 206 ? -17.196 1.040 1.788 1.00 95.38 206 GLN A N 1
ATOM 1663 C CA . GLN A 1 206 ? -18.129 2.160 1.635 1.00 95.38 206 GLN A CA 1
ATOM 1664 C C . GLN A 1 206 ? -17.495 3.319 0.883 1.00 95.38 206 GLN A C 1
ATOM 1666 O O . GLN A 1 206 ? -18.161 4.009 0.119 1.00 95.38 206 GLN A O 1
ATOM 1671 N N . GLN A 1 207 ? -16.207 3.551 1.130 1.00 95.44 207 GLN A N 1
ATOM 1672 C CA . GLN A 1 207 ? -15.476 4.628 0.491 1.00 95.44 207 GLN A CA 1
ATOM 1673 C C . GLN A 1 207 ? -13.978 4.341 0.531 1.00 95.44 207 GLN A C 1
ATOM 1675 O O . GLN A 1 207 ? -13.461 3.892 1.554 1.00 95.44 207 GLN A O 1
ATOM 1680 N N . ILE A 1 208 ? -13.287 4.645 -0.560 1.00 96.25 208 ILE A N 1
ATOM 1681 C CA . ILE A 1 208 ? -11.842 4.855 -0.577 1.00 96.25 208 ILE A CA 1
ATOM 1682 C C . ILE A 1 208 ? -11.633 6.296 -1.014 1.00 96.25 208 ILE A C 1
ATOM 1684 O O . ILE A 1 208 ? -12.148 6.709 -2.053 1.00 96.25 208 ILE A O 1
ATOM 1688 N N . GLU A 1 209 ? -10.921 7.065 -0.209 1.00 94.50 209 GLU A N 1
ATOM 1689 C CA . GLU A 1 209 ? -10.693 8.483 -0.438 1.00 94.50 209 GLU A CA 1
ATOM 1690 C C . GLU A 1 209 ? -9.199 8.774 -0.496 1.00 94.50 209 GLU A C 1
ATOM 1692 O O . GLU A 1 209 ? -8.429 8.305 0.342 1.00 94.50 209 GLU A O 1
ATOM 1697 N N . ARG A 1 210 ? -8.804 9.564 -1.491 1.00 91.75 210 ARG A N 1
ATOM 1698 C CA . ARG A 1 210 ? -7.455 10.107 -1.637 1.00 91.75 210 ARG A CA 1
ATOM 1699 C C . ARG A 1 210 ? -7.566 11.530 -2.162 1.00 91.75 210 ARG A C 1
ATOM 1701 O O . ARG A 1 210 ? -8.313 11.768 -3.109 1.00 91.75 210 ARG A O 1
ATOM 1708 N N . ASP A 1 211 ? -6.862 12.467 -1.531 1.00 87.12 211 ASP A N 1
ATOM 1709 C CA . ASP A 1 211 ? -6.849 13.887 -1.914 1.00 87.12 211 ASP A CA 1
ATOM 1710 C C . ASP A 1 211 ? -8.265 14.487 -2.080 1.00 87.12 211 ASP A C 1
ATOM 1712 O O . ASP A 1 211 ? -8.547 15.246 -3.008 1.00 87.12 211 ASP A O 1
ATOM 1716 N N . GLY A 1 212 ? -9.197 14.084 -1.204 1.00 85.44 212 GLY A N 1
ATOM 1717 C CA . GLY A 1 212 ? -10.606 14.504 -1.225 1.00 85.44 212 GLY A CA 1
ATOM 1718 C C . GLY A 1 212 ? -11.463 13.883 -2.339 1.00 85.44 212 GLY A C 1
ATOM 1719 O O . GLY A 1 212 ? -12.645 14.211 -2.463 1.00 85.44 212 GLY A O 1
ATOM 1720 N N . LYS A 1 213 ? -10.906 12.986 -3.162 1.00 89.56 213 LYS A N 1
ATOM 1721 C CA . LYS A 1 213 ? -11.613 12.293 -4.247 1.00 89.56 213 LYS A CA 1
ATOM 1722 C C . LYS A 1 213 ? -11.975 10.871 -3.828 1.00 89.56 213 LYS A C 1
ATOM 1724 O O . LYS A 1 213 ? -11.138 10.121 -3.332 1.00 89.56 213 LYS A O 1
ATOM 1729 N N . SER A 1 214 ? -13.224 10.480 -4.083 1.00 92.06 214 SER A N 1
ATOM 1730 C CA . SER A 1 214 ? -13.668 9.092 -3.916 1.00 92.06 214 SER A CA 1
ATOM 1731 C C . SER A 1 214 ? -13.239 8.241 -5.109 1.00 92.06 214 SER A C 1
ATOM 1733 O O . SER A 1 214 ? -13.497 8.614 -6.253 1.00 92.06 214 SER A O 1
ATOM 1735 N N . LEU A 1 215 ? -12.625 7.091 -4.842 1.00 91.69 215 LEU A N 1
ATOM 1736 C CA . LEU A 1 215 ? -12.067 6.196 -5.854 1.00 91.69 215 LEU A CA 1
ATOM 1737 C C . LEU A 1 215 ? -12.906 4.925 -5.990 1.00 91.69 215 LEU A C 1
ATOM 1739 O O . LEU A 1 215 ? -13.234 4.283 -4.999 1.00 91.69 215 LEU A O 1
ATOM 1743 N N . PHE A 1 216 ? -13.178 4.508 -7.226 1.00 89.69 216 PHE A N 1
ATOM 1744 C CA . PHE A 1 216 ? -13.823 3.221 -7.525 1.00 89.69 216 PHE A CA 1
ATOM 1745 C C . PHE A 1 216 ? -15.219 3.021 -6.918 1.00 89.69 216 PHE A C 1
ATOM 1747 O O . PHE A 1 216 ? -15.459 1.999 -6.268 1.00 89.69 216 PHE A O 1
ATOM 1754 N N . PRO A 1 217 ? -16.172 3.940 -7.173 1.00 88.94 217 PRO A N 1
ATOM 1755 C CA . PRO A 1 217 ? -17.525 3.835 -6.630 1.00 88.94 217 PRO A CA 1
ATOM 1756 C C . PRO A 1 217 ? -18.238 2.529 -7.010 1.00 88.94 217 PRO A C 1
ATOM 1758 O O . PRO A 1 217 ? -18.989 1.990 -6.203 1.00 88.94 217 PRO A O 1
ATOM 1761 N N . ASP A 1 218 ? -17.937 1.957 -8.180 1.00 89.50 218 ASP A N 1
ATOM 1762 C CA . ASP A 1 218 ? -18.520 0.689 -8.652 1.00 89.50 218 ASP A CA 1
ATOM 1763 C C . ASP A 1 218 ? -18.170 -0.519 -7.766 1.00 89.50 218 ASP A C 1
ATOM 1765 O O . ASP A 1 218 ? -18.803 -1.572 -7.839 1.00 89.50 218 ASP A O 1
ATOM 1769 N N . HIS A 1 219 ? -17.145 -0.394 -6.921 1.00 87.56 219 HIS A N 1
ATOM 1770 C CA . HIS A 1 219 ? -16.711 -1.458 -6.023 1.00 87.56 219 HIS A CA 1
ATOM 1771 C C . HIS A 1 219 ? -17.319 -1.360 -4.618 1.00 87.56 219 HIS A C 1
ATOM 1773 O O . HIS A 1 219 ? -17.043 -2.253 -3.800 1.00 87.56 219 HIS A O 1
ATOM 1779 N N . TYR A 1 220 ? -18.107 -0.315 -4.342 1.00 92.62 220 TYR A N 1
ATOM 1780 C CA . TYR A 1 220 ? -18.686 -0.038 -3.031 1.00 92.62 220 TYR A CA 1
ATOM 1781 C C . TYR A 1 220 ? -19.912 -0.904 -2.725 1.00 92.62 220 TYR A C 1
ATOM 1783 O O . TYR A 1 220 ? -20.570 -1.430 -3.619 1.00 92.62 220 TYR A O 1
ATOM 1791 N N . SER A 1 221 ? -20.198 -1.073 -1.432 1.00 92.12 221 SER A N 1
ATOM 1792 C CA . SER A 1 221 ? -21.386 -1.765 -0.902 1.00 92.12 221 SER A CA 1
ATOM 1793 C C . SER A 1 221 ? -21.557 -3.222 -1.365 1.00 92.12 221 SER A C 1
ATOM 1795 O O . SER A 1 221 ? -22.643 -3.791 -1.278 1.00 92.12 221 SER A O 1
ATOM 1797 N N . VAL A 1 222 ? -20.474 -3.862 -1.817 1.00 94.38 222 VAL A N 1
ATOM 1798 C CA . VAL A 1 222 ? -20.439 -5.300 -2.109 1.00 94.38 222 VAL A CA 1
ATOM 1799 C C . VAL A 1 222 ? -20.002 -6.050 -0.853 1.00 94.38 222 VAL A C 1
ATOM 1801 O O . VAL A 1 222 ? -18.837 -5.962 -0.464 1.00 94.38 222 VAL A O 1
ATOM 1804 N N . TRP A 1 223 ? -20.922 -6.788 -0.231 1.00 94.56 223 TRP A N 1
ATOM 1805 C CA . TRP A 1 223 ? -20.631 -7.635 0.929 1.00 94.56 223 TRP A CA 1
ATOM 1806 C C . TRP A 1 223 ? -19.728 -8.809 0.560 1.00 94.56 223 TRP A C 1
ATOM 1808 O O . TRP A 1 223 ? -19.950 -9.509 -0.429 1.00 94.56 223 TRP A O 1
ATOM 1818 N N . MET A 1 224 ? -18.690 -9.020 1.362 1.00 96.12 224 MET A N 1
ATOM 1819 C CA . MET A 1 224 ? -17.748 -10.122 1.209 1.00 96.12 224 MET A CA 1
ATOM 1820 C C . MET A 1 224 ? -17.157 -10.527 2.560 1.00 96.12 224 MET A C 1
ATOM 1822 O O . MET A 1 224 ? -17.339 -9.849 3.570 1.00 96.12 224 MET A O 1
ATOM 1826 N N . SER A 1 225 ? -16.435 -11.647 2.591 1.00 94.94 225 SER A N 1
ATOM 1827 C CA . SER A 1 225 ? -15.687 -12.019 3.790 1.00 94.94 225 SER A CA 1
ATOM 1828 C C . SER A 1 225 ? -14.516 -11.052 4.035 1.00 94.94 225 SER A C 1
ATOM 1830 O O . SER A 1 225 ? -13.981 -10.485 3.076 1.00 94.94 225 SER A O 1
ATOM 1832 N N . PRO A 1 226 ? -14.042 -10.915 5.286 1.00 91.06 226 PRO A N 1
ATOM 1833 C CA . PRO A 1 226 ? -12.854 -10.120 5.607 1.00 91.06 226 PRO A CA 1
ATOM 1834 C C . PRO A 1 226 ? -11.630 -10.462 4.750 1.00 91.06 226 PRO A C 1
ATOM 1836 O O . PRO A 1 226 ? -10.997 -9.569 4.192 1.00 91.06 226 PRO A O 1
ATOM 1839 N N . ASP A 1 227 ? -11.350 -11.753 4.552 1.00 91.62 227 ASP A N 1
ATOM 1840 C CA . ASP A 1 227 ? -10.253 -12.219 3.695 1.00 91.62 227 ASP A CA 1
ATOM 1841 C C . ASP A 1 227 ? -10.398 -11.760 2.239 1.00 91.62 227 ASP A C 1
ATOM 1843 O O . ASP A 1 227 ? -9.417 -11.399 1.583 1.00 91.62 227 ASP A O 1
ATOM 1847 N N . ALA A 1 228 ? -11.623 -11.797 1.707 1.00 94.38 228 ALA A N 1
ATOM 1848 C CA . ALA A 1 228 ? -11.904 -11.351 0.350 1.00 94.38 228 ALA A CA 1
ATOM 1849 C C . ALA A 1 228 ? -11.756 -9.830 0.226 1.00 94.38 228 ALA A C 1
ATOM 1851 O O . ALA A 1 228 ? -11.193 -9.367 -0.766 1.00 94.38 228 ALA A O 1
ATOM 1852 N N . LEU A 1 229 ? -12.176 -9.067 1.241 1.00 94.69 229 LEU A N 1
ATOM 1853 C CA . LEU A 1 229 ? -12.010 -7.615 1.283 1.00 94.69 229 LEU A CA 1
ATOM 1854 C C . LEU A 1 229 ? -10.534 -7.216 1.324 1.00 94.69 229 LEU A C 1
ATOM 1856 O O . LEU A 1 229 ? -10.119 -6.366 0.539 1.00 94.69 229 LEU A O 1
ATOM 1860 N N . ILE A 1 230 ? -9.726 -7.868 2.166 1.00 92.62 230 ILE A N 1
ATOM 1861 C CA . ILE A 1 230 ? -8.277 -7.625 2.241 1.00 92.62 230 ILE A CA 1
ATOM 1862 C C . ILE A 1 230 ? -7.621 -7.904 0.885 1.00 92.62 230 ILE A C 1
ATOM 1864 O O . ILE A 1 230 ? -6.867 -7.075 0.378 1.00 92.62 230 ILE A O 1
ATOM 1868 N N . LYS A 1 231 ? -7.940 -9.043 0.254 1.00 92.81 231 LYS A N 1
ATOM 1869 C CA . LYS A 1 231 ? -7.423 -9.373 -1.084 1.00 92.81 231 LYS A CA 1
ATOM 1870 C C . LYS A 1 231 ? -7.880 -8.366 -2.135 1.00 92.81 231 LYS A C 1
ATOM 1872 O O . LYS A 1 231 ? -7.082 -7.987 -2.986 1.00 92.81 231 LYS A O 1
ATOM 1877 N N . LYS A 1 232 ? -9.141 -7.928 -2.085 1.00 93.81 232 LYS A N 1
ATOM 1878 C CA . LYS A 1 232 ? -9.695 -6.937 -3.014 1.00 93.81 232 LYS A CA 1
ATOM 1879 C C . LYS A 1 232 ? -8.969 -5.600 -2.888 1.00 93.81 232 LYS A C 1
ATOM 1881 O O . LYS A 1 232 ? -8.528 -5.079 -3.905 1.00 93.81 232 LYS A O 1
ATOM 1886 N N . LEU A 1 233 ? -8.779 -5.094 -1.668 1.00 93.81 233 LEU A N 1
ATOM 1887 C CA . LEU A 1 233 ? -7.993 -3.881 -1.424 1.00 93.81 233 LEU A CA 1
ATOM 1888 C C . LEU A 1 233 ? -6.556 -4.039 -1.936 1.00 93.81 233 LEU A C 1
ATOM 1890 O O . LEU A 1 233 ? -6.061 -3.148 -2.623 1.00 93.81 233 LEU A O 1
ATOM 1894 N N . LEU A 1 234 ? -5.930 -5.200 -1.708 1.00 92.50 234 LEU A N 1
ATOM 1895 C CA . LEU A 1 234 ? -4.578 -5.475 -2.197 1.00 92.50 234 LEU A CA 1
ATOM 1896 C C . LEU A 1 234 ? -4.502 -5.439 -3.732 1.00 92.50 234 LEU A C 1
ATOM 1898 O O . LEU A 1 234 ? -3.587 -4.833 -4.283 1.00 92.50 234 LEU A O 1
ATOM 1902 N N . PHE A 1 235 ? -5.482 -6.020 -4.436 1.00 91.75 235 PHE A N 1
ATOM 1903 C CA . PHE A 1 235 ? -5.582 -5.918 -5.900 1.00 91.75 235 PHE A CA 1
ATOM 1904 C C . PHE A 1 235 ? -5.817 -4.486 -6.386 1.00 91.75 235 PHE A C 1
ATOM 1906 O O . PHE A 1 235 ? -5.352 -4.126 -7.466 1.00 91.75 235 PHE A O 1
ATOM 1913 N N . MET A 1 236 ? -6.501 -3.672 -5.584 1.00 93.25 236 MET A N 1
ATOM 1914 C CA . MET A 1 236 ? -6.684 -2.242 -5.827 1.00 93.25 236 MET A CA 1
ATOM 1915 C C . MET A 1 236 ? -5.450 -1.417 -5.431 1.00 93.25 236 MET A C 1
ATOM 1917 O O . MET A 1 236 ? -5.499 -0.202 -5.538 1.00 93.25 236 MET A O 1
ATOM 1921 N N . GLY A 1 237 ? -4.344 -2.027 -4.990 1.00 93.50 237 GLY A N 1
ATOM 1922 C CA . GLY A 1 237 ? -3.110 -1.314 -4.642 1.00 93.50 237 GLY A CA 1
ATOM 1923 C C . GLY A 1 237 ? -3.058 -0.773 -3.209 1.00 93.50 237 GLY A C 1
ATOM 1924 O O . GLY A 1 237 ? -2.136 -0.036 -2.868 1.00 93.50 237 GLY A O 1
ATOM 1925 N N . ILE A 1 238 ? -3.997 -1.156 -2.340 1.00 92.56 238 ILE A N 1
ATOM 1926 C CA . ILE A 1 238 ? -4.008 -0.778 -0.924 1.00 92.56 238 ILE A CA 1
ATOM 1927 C C . ILE A 1 238 ? -3.826 -2.019 -0.055 1.00 92.56 238 ILE A C 1
ATOM 1929 O O . ILE A 1 238 ? -4.677 -2.903 -0.010 1.00 92.56 238 ILE A O 1
ATOM 1933 N N . ASN A 1 239 ? -2.753 -2.052 0.726 1.00 91.69 239 ASN A N 1
ATOM 1934 C CA . ASN A 1 239 ? -2.594 -3.059 1.762 1.00 91.69 239 ASN A CA 1
ATOM 1935 C C . ASN A 1 239 ? -3.061 -2.517 3.121 1.00 91.69 239 ASN A C 1
ATOM 1937 O O . ASN A 1 239 ? -2.600 -1.474 3.583 1.00 91.69 239 ASN A O 1
ATOM 1941 N N . ILE A 1 240 ? -3.964 -3.256 3.764 1.00 88.31 240 ILE A N 1
ATOM 1942 C CA . ILE A 1 240 ? -4.409 -2.999 5.142 1.00 88.31 240 ILE A CA 1
ATOM 1943 C C . ILE A 1 240 ? -3.975 -4.090 6.126 1.00 88.31 240 ILE A C 1
ATOM 1945 O O . ILE A 1 240 ? -4.195 -3.966 7.326 1.00 88.31 240 ILE A O 1
ATOM 1949 N N . ALA A 1 241 ? -3.384 -5.178 5.628 1.00 82.81 241 ALA A N 1
ATOM 1950 C CA . ALA A 1 241 ? -2.972 -6.293 6.460 1.00 82.81 241 ALA A CA 1
ATOM 1951 C C . ALA A 1 241 ? -1.586 -6.034 7.057 1.00 82.81 241 ALA A C 1
ATOM 1953 O O . ALA A 1 241 ? -0.660 -5.609 6.359 1.00 82.81 241 ALA A O 1
ATOM 1954 N N . VAL A 1 242 ? -1.443 -6.352 8.344 1.00 74.06 242 VAL A N 1
ATOM 1955 C CA . VAL A 1 242 ? -0.156 -6.316 9.036 1.00 74.06 242 VAL A CA 1
ATOM 1956 C C . VAL A 1 242 ? 0.470 -7.710 9.036 1.00 74.06 242 VAL A C 1
ATOM 1958 O O . VAL A 1 242 ? -0.089 -8.668 9.579 1.00 74.06 242 VAL A O 1
ATOM 1961 N N . GLU A 1 243 ? 1.643 -7.829 8.413 1.00 76.69 243 GLU A N 1
ATOM 1962 C CA . GLU A 1 243 ? 2.452 -9.051 8.413 1.00 76.69 243 GLU A CA 1
ATOM 1963 C C . GLU A 1 243 ? 3.337 -9.127 9.674 1.00 76.69 243 GLU A C 1
ATOM 1965 O O . GLU A 1 243 ? 3.493 -8.155 10.411 1.00 76.69 243 GLU A O 1
ATOM 1970 N N . LYS A 1 244 ? 3.901 -10.308 9.966 1.00 70.56 244 LYS A N 1
ATOM 1971 C CA . LYS A 1 244 ? 4.664 -10.544 11.210 1.00 70.56 244 LYS A CA 1
ATOM 1972 C C . LYS A 1 244 ? 5.920 -9.676 11.332 1.00 70.56 244 LYS A C 1
ATOM 1974 O O . LYS A 1 244 ? 6.270 -9.314 12.449 1.00 70.56 244 LYS A O 1
ATOM 1979 N N . ASP A 1 245 ? 6.535 -9.342 10.202 1.00 70.31 245 ASP A N 1
ATOM 1980 C CA . ASP A 1 245 ? 7.846 -8.687 10.131 1.00 70.31 245 ASP A CA 1
ATOM 1981 C C . ASP A 1 245 ? 7.728 -7.185 9.827 1.00 70.31 245 ASP A C 1
ATOM 1983 O O . ASP A 1 245 ? 8.682 -6.543 9.397 1.00 70.31 245 ASP A O 1
ATOM 1987 N N . ILE A 1 246 ? 6.541 -6.612 10.044 1.00 77.75 246 ILE A N 1
ATOM 1988 C CA . ILE A 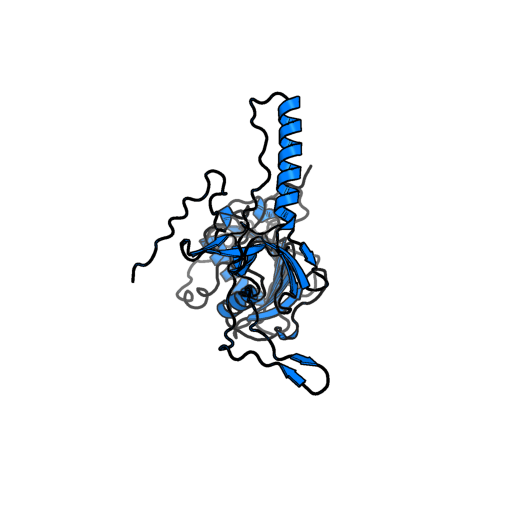1 246 ? 6.257 -5.203 9.766 1.00 77.75 246 ILE A CA 1
ATOM 1989 C C . ILE A 1 246 ? 7.186 -4.245 10.532 1.00 77.75 246 ILE A C 1
ATOM 1991 O O . ILE A 1 246 ? 7.545 -3.195 10.006 1.00 77.75 246 ILE A O 1
ATOM 1995 N N . ASP A 1 247 ? 7.631 -4.647 11.728 1.00 77.69 247 ASP A N 1
ATOM 1996 C CA . ASP A 1 247 ? 8.503 -3.875 12.623 1.00 77.69 247 ASP A CA 1
ATOM 1997 C C . ASP A 1 247 ? 9.879 -3.584 11.983 1.00 77.69 247 ASP A C 1
ATOM 1999 O O . ASP A 1 247 ? 10.594 -2.692 12.428 1.00 77.69 247 ASP A O 1
ATOM 2003 N N . SER A 1 248 ? 10.265 -4.332 10.938 1.00 81.94 248 SER A N 1
ATOM 2004 C CA . SER A 1 248 ? 11.488 -4.080 10.159 1.00 81.94 248 SER A CA 1
ATOM 2005 C C . SER A 1 248 ? 11.324 -2.999 9.085 1.00 81.94 248 SER A C 1
ATOM 2007 O O . SER A 1 248 ? 12.325 -2.485 8.597 1.00 81.94 248 SER A O 1
ATOM 2009 N N . PHE A 1 249 ? 10.087 -2.657 8.713 1.00 79.94 249 PHE A N 1
ATOM 2010 C CA . PHE A 1 249 ? 9.785 -1.738 7.607 1.00 79.94 249 PHE A CA 1
ATOM 2011 C C . PHE A 1 249 ? 9.145 -0.430 8.064 1.00 79.94 249 PHE A C 1
ATOM 2013 O O . PHE A 1 249 ? 9.283 0.587 7.389 1.00 79.94 249 PHE A O 1
ATOM 2020 N N . ILE A 1 250 ? 8.446 -0.448 9.197 1.00 79.00 250 ILE A N 1
ATOM 2021 C CA . ILE A 1 250 ? 7.862 0.740 9.811 1.00 79.00 250 ILE A CA 1
ATOM 2022 C C . ILE A 1 250 ? 8.138 0.745 11.309 1.00 79.00 250 ILE A C 1
ATOM 2024 O O . ILE A 1 250 ? 8.066 -0.279 11.987 1.00 79.00 250 ILE A O 1
ATOM 2028 N N . GLU A 1 251 ? 8.420 1.929 11.840 1.00 77.88 251 GLU A N 1
ATOM 2029 C CA . GLU A 1 251 ? 8.588 2.114 13.275 1.00 77.88 251 GLU A CA 1
ATOM 2030 C C . GLU A 1 251 ? 7.229 2.003 13.960 1.00 77.88 251 GLU A C 1
ATOM 2032 O O . GLU A 1 251 ? 6.393 2.893 13.815 1.00 77.88 251 GLU A O 1
ATOM 2037 N N . ILE A 1 252 ? 6.985 0.911 14.690 1.00 75.81 252 ILE A N 1
ATOM 2038 C CA . ILE A 1 252 ? 5.738 0.726 15.435 1.00 75.81 252 ILE A CA 1
ATOM 2039 C C . ILE A 1 252 ? 5.966 0.262 16.870 1.00 75.81 252 ILE A C 1
ATOM 2041 O O . ILE A 1 252 ? 6.860 -0.531 17.160 1.00 75.81 252 ILE A O 1
ATOM 2045 N N . SER A 1 253 ? 5.119 0.738 17.784 1.00 76.44 253 SER A N 1
ATOM 2046 C CA . SER A 1 253 ? 5.070 0.239 19.162 1.00 76.44 253 SER A CA 1
ATOM 2047 C C . SER A 1 253 ? 4.187 -1.008 19.239 1.00 76.44 253 SER A C 1
ATOM 2049 O O . SER A 1 253 ? 2.970 -0.910 19.404 1.00 76.44 253 SER A O 1
ATOM 2051 N N . SER A 1 254 ? 4.800 -2.185 19.089 1.00 81.06 254 SER A N 1
ATOM 2052 C CA . SER A 1 254 ? 4.108 -3.472 19.224 1.00 81.06 254 SER A CA 1
ATOM 2053 C C . SER A 1 254 ? 3.517 -3.636 20.632 1.00 81.06 254 SER A C 1
ATOM 2055 O O . SER A 1 254 ? 4.219 -3.483 21.635 1.00 81.06 254 SER A O 1
ATOM 2057 N N . LYS A 1 255 ? 2.222 -3.959 20.701 1.00 85.44 255 LYS A N 1
ATOM 2058 C CA . LYS A 1 255 ? 1.492 -4.221 21.949 1.00 85.44 255 LYS A CA 1
ATOM 2059 C C . LYS A 1 255 ? 1.427 -5.711 22.266 1.00 85.44 255 LYS A C 1
ATOM 2061 O O . LYS A 1 255 ? 1.652 -6.563 21.402 1.00 85.44 255 LYS A O 1
ATOM 2066 N N . ASP A 1 256 ? 1.134 -6.017 23.526 1.00 87.94 256 ASP A N 1
ATOM 2067 C CA . ASP A 1 256 ? 0.872 -7.380 23.964 1.00 87.94 256 ASP A CA 1
ATOM 2068 C C . ASP A 1 256 ? -0.321 -7.974 23.198 1.00 87.94 256 ASP A C 1
ATOM 2070 O O . ASP A 1 256 ? -1.381 -7.362 23.060 1.00 87.94 256 ASP A O 1
ATOM 2074 N N . VAL A 1 257 ? -0.138 -9.191 22.689 1.00 86.69 257 VAL A N 1
ATOM 2075 C CA . VAL A 1 257 ? -1.108 -9.832 21.794 1.00 86.69 257 VAL A CA 1
ATOM 2076 C C . VAL A 1 257 ? -2.387 -10.216 22.540 1.00 86.69 257 VAL A C 1
ATOM 2078 O O . VAL A 1 257 ? -3.471 -10.189 21.954 1.00 86.69 257 VAL A O 1
ATOM 2081 N N . GLU A 1 258 ? -2.293 -10.594 23.816 1.00 88.56 258 GLU A N 1
ATOM 2082 C CA . GLU A 1 258 ? -3.474 -10.934 24.614 1.00 88.56 258 GLU A CA 1
ATOM 2083 C C . GLU A 1 258 ? -4.287 -9.678 24.933 1.00 88.56 258 GLU A C 1
ATOM 2085 O O . GLU A 1 258 ? -5.516 -9.701 24.812 1.00 88.56 258 GLU A O 1
ATOM 2090 N N . LEU A 1 259 ? -3.605 -8.571 25.245 1.00 88.75 259 LEU A N 1
ATOM 2091 C CA . LEU A 1 259 ? -4.221 -7.262 25.440 1.00 88.75 259 LEU A CA 1
ATOM 2092 C C . LEU A 1 259 ? -4.946 -6.768 24.181 1.00 88.75 259 LEU A C 1
ATOM 2094 O O . LEU A 1 259 ? -6.103 -6.357 24.282 1.00 88.75 259 LEU A O 1
ATOM 2098 N N . GLU A 1 260 ? -4.308 -6.839 23.006 1.00 87.75 260 GLU A N 1
ATOM 2099 C CA . GLU A 1 260 ? -4.937 -6.464 21.729 1.00 87.75 260 GLU A CA 1
ATOM 2100 C C . GLU A 1 260 ? -6.198 -7.300 21.470 1.00 87.75 260 GLU A C 1
ATOM 2102 O O . GLU A 1 260 ? -7.276 -6.756 21.231 1.00 87.75 260 GLU A O 1
ATOM 2107 N N . ASN A 1 261 ? -6.101 -8.629 21.591 1.00 87.88 261 ASN A N 1
ATOM 2108 C CA . ASN A 1 261 ? -7.237 -9.529 21.368 1.00 87.88 261 ASN A CA 1
ATOM 2109 C C . ASN A 1 261 ? -8.396 -9.265 22.334 1.00 87.88 261 ASN A C 1
ATOM 2111 O O . ASN A 1 261 ? -9.572 -9.352 21.955 1.00 87.88 261 ASN A O 1
ATOM 2115 N N . TRP A 1 262 ? -8.076 -8.954 23.589 1.00 87.94 262 TRP A N 1
ATOM 2116 C CA . TRP A 1 262 ? -9.073 -8.595 24.583 1.00 87.94 262 TRP A CA 1
ATOM 2117 C C . TRP A 1 262 ? -9.753 -7.266 24.243 1.00 87.94 262 TRP A C 1
ATOM 2119 O O . TRP A 1 262 ? -10.984 -7.208 24.231 1.00 87.94 262 TRP A O 1
ATOM 2129 N N . ALA A 1 263 ? -8.979 -6.240 23.873 1.00 89.75 263 ALA A N 1
ATOM 2130 C CA . ALA A 1 263 ? -9.509 -4.952 23.438 1.00 89.75 263 ALA A CA 1
ATOM 2131 C C . ALA A 1 263 ? -10.435 -5.105 22.220 1.00 89.75 263 ALA A C 1
ATOM 2133 O O . ALA A 1 263 ? -11.561 -4.609 22.248 1.00 89.75 263 ALA A O 1
ATOM 2134 N N . TYR A 1 264 ? -10.025 -5.873 21.204 1.00 89.12 264 TYR A N 1
ATOM 2135 C CA . TYR A 1 264 ? -10.853 -6.161 20.027 1.00 89.12 264 TYR A CA 1
ATOM 2136 C C . TYR A 1 264 ? -12.152 -6.876 20.386 1.00 89.12 264 TYR A C 1
ATOM 2138 O O . TYR A 1 264 ? -13.218 -6.518 19.883 1.00 89.12 264 TYR A O 1
ATOM 2146 N N . SER A 1 265 ? -12.091 -7.847 21.299 1.00 88.69 265 SER A N 1
ATOM 2147 C CA . SER A 1 265 ? -13.284 -8.551 21.774 1.00 88.69 265 SER A CA 1
ATOM 2148 C C . SER A 1 265 ? -14.246 -7.589 22.476 1.00 88.69 265 SER A C 1
ATOM 2150 O O . SER A 1 265 ? -15.435 -7.576 22.159 1.00 88.69 265 SER A O 1
ATOM 2152 N N . CYS A 1 266 ? -13.744 -6.729 23.367 1.00 88.56 266 CYS A N 1
ATOM 2153 C CA . CYS A 1 266 ? -14.553 -5.717 24.045 1.00 88.56 266 CYS A CA 1
ATOM 2154 C C . CYS A 1 266 ? -15.172 -4.716 23.061 1.00 88.56 266 CYS A C 1
ATOM 2156 O O . CYS A 1 266 ? -16.382 -4.495 23.107 1.00 88.56 266 CYS A O 1
ATOM 2158 N N . MET A 1 267 ? -14.374 -4.165 22.143 1.00 90.25 267 MET A N 1
ATOM 2159 C CA . MET A 1 267 ? -14.852 -3.242 21.113 1.00 90.25 267 MET A CA 1
ATOM 2160 C C . MET A 1 267 ? -15.928 -3.887 20.240 1.00 90.25 267 MET A C 1
ATOM 2162 O O . MET A 1 267 ? -16.938 -3.252 19.959 1.00 90.25 267 MET A O 1
ATOM 2166 N N . SER A 1 268 ? -15.770 -5.161 19.865 1.00 86.25 268 SER A N 1
ATOM 2167 C CA . SER A 1 268 ? -16.753 -5.859 19.029 1.00 86.25 268 SER A CA 1
ATOM 2168 C C . SER A 1 268 ? -18.131 -5.955 19.696 1.00 86.25 268 SER A C 1
ATOM 2170 O O . SER A 1 268 ? -19.132 -5.607 19.073 1.00 86.25 268 SER A O 1
ATOM 2172 N N . VAL A 1 269 ? -18.187 -6.331 20.981 1.00 87.50 269 VAL A N 1
ATOM 2173 C CA . VAL A 1 269 ? -19.438 -6.453 21.755 1.00 87.50 269 VAL A CA 1
ATOM 2174 C C . VAL A 1 269 ? -20.069 -5.082 22.000 1.00 87.50 269 VAL A C 1
ATOM 2176 O O . VAL A 1 269 ? -21.288 -4.936 21.950 1.00 87.50 269 VAL A O 1
ATOM 2179 N N . LEU A 1 270 ? -19.241 -4.073 22.273 1.00 88.38 270 LEU A N 1
ATOM 2180 C CA . LEU A 1 270 ? -19.686 -2.738 22.667 1.00 88.38 270 LEU A CA 1
ATOM 2181 C C . LEU A 1 270 ? -19.932 -1.791 21.484 1.00 88.38 270 LEU A C 1
ATOM 2183 O O . LEU A 1 270 ? -20.522 -0.733 21.686 1.00 88.38 270 LEU A O 1
ATOM 2187 N N . SER A 1 271 ? -19.541 -2.172 20.265 1.00 88.25 271 SER A N 1
ATOM 2188 C CA . SER A 1 271 ? -19.663 -1.354 19.045 1.00 88.25 271 SER A CA 1
ATOM 2189 C C . SER A 1 271 ? -21.094 -0.916 18.719 1.00 88.25 271 SER A C 1
ATOM 2191 O O . SER A 1 271 ? -21.288 0.073 18.024 1.00 88.25 271 SER A O 1
ATOM 2193 N N . HIS A 1 272 ? -22.110 -1.607 19.245 1.00 83.88 272 HIS A N 1
ATOM 2194 C CA . HIS A 1 272 ? -23.511 -1.204 19.098 1.00 83.88 272 HIS A CA 1
ATOM 2195 C C . HIS A 1 272 ? -23.916 -0.032 20.012 1.00 83.88 272 HIS A C 1
ATOM 2197 O O . HIS A 1 272 ? -24.882 0.665 19.715 1.00 83.88 272 HIS A O 1
ATOM 2203 N N . ALA A 1 273 ? -23.206 0.186 21.121 1.00 85.56 273 ALA A N 1
ATOM 2204 C CA . ALA A 1 273 ? -23.535 1.208 22.119 1.00 85.56 273 ALA A CA 1
ATOM 2205 C C . ALA A 1 273 ? -22.518 2.356 22.165 1.00 85.56 273 ALA A C 1
ATOM 2207 O O . ALA A 1 273 ? -22.860 3.462 22.578 1.00 85.56 273 ALA A O 1
ATOM 2208 N N . PHE A 1 274 ? -21.281 2.097 21.743 1.00 89.06 274 PHE A N 1
ATOM 2209 C CA . PHE A 1 274 ? -20.178 3.043 21.827 1.00 89.06 274 PHE A CA 1
ATOM 2210 C C . PHE A 1 274 ? -19.448 3.151 20.496 1.00 89.06 274 PHE A C 1
ATOM 2212 O O . PHE A 1 274 ? -19.275 2.157 19.790 1.00 89.06 274 PHE A O 1
ATOM 2219 N N . ASN A 1 275 ? -18.967 4.355 20.204 1.00 91.69 275 ASN A N 1
ATOM 2220 C CA . ASN A 1 275 ? -17.974 4.571 19.165 1.00 91.69 275 ASN A CA 1
ATOM 2221 C C . ASN A 1 275 ? -16.583 4.582 19.806 1.00 91.69 275 ASN A C 1
ATOM 2223 O O . ASN A 1 275 ? -16.405 5.127 20.899 1.00 91.69 275 ASN A O 1
ATOM 2227 N N . PHE A 1 276 ? -15.601 4.010 19.118 1.00 93.38 276 PHE A N 1
ATOM 2228 C CA . PHE A 1 276 ? -14.216 3.915 19.567 1.00 93.38 276 PHE A CA 1
ATOM 2229 C C . PHE A 1 276 ? -13.285 4.650 18.616 1.00 93.38 276 PHE A C 1
ATOM 2231 O O . PHE A 1 276 ? -13.464 4.604 17.402 1.00 93.38 276 PHE A O 1
ATOM 2238 N N . TYR A 1 277 ? -12.254 5.277 19.167 1.00 93.75 277 TYR A N 1
ATOM 2239 C CA . TYR A 1 277 ? -11.298 6.074 18.415 1.00 93.75 277 TYR A CA 1
ATOM 2240 C C . TYR A 1 277 ? -9.880 5.801 18.907 1.00 93.75 277 TYR A C 1
ATOM 2242 O O . TYR A 1 277 ? -9.640 5.499 20.083 1.00 93.75 277 TYR A O 1
ATOM 2250 N N . TRP A 1 278 ? -8.928 5.968 17.996 1.00 91.88 278 TRP A N 1
ATOM 2251 C CA . TRP A 1 278 ? -7.502 5.927 18.297 1.00 91.88 278 TRP A CA 1
ATOM 2252 C C . TRP A 1 278 ? -7.097 6.962 19.362 1.00 91.88 278 TRP A C 1
ATOM 2254 O O . TRP A 1 278 ? -7.749 7.996 19.508 1.00 91.88 278 TRP A O 1
ATOM 2264 N N . SER A 1 279 ? -5.981 6.729 20.057 1.00 91.62 279 SER A N 1
ATOM 2265 C CA . SER A 1 279 ? -5.342 7.709 20.949 1.00 91.62 279 SER A CA 1
ATOM 2266 C C . SER A 1 279 ? -3.860 7.845 20.628 1.00 91.62 279 SER A C 1
ATOM 2268 O O . SER A 1 279 ? -3.190 6.828 20.398 1.00 91.62 279 SER A O 1
ATOM 2270 N N . ARG A 1 280 ? -3.324 9.075 20.667 1.00 89.31 280 ARG A N 1
ATOM 2271 C CA . ARG A 1 280 ? -1.888 9.324 20.438 1.00 89.31 280 ARG A CA 1
ATOM 2272 C C . ARG A 1 280 ? -1.007 8.784 21.560 1.00 89.31 280 ARG A C 1
ATOM 2274 O O . ARG A 1 280 ? 0.185 8.556 21.363 1.00 89.31 280 ARG A O 1
ATOM 2281 N N . TRP A 1 281 ? -1.585 8.556 22.739 1.00 91.94 281 TRP A N 1
ATOM 2282 C CA . TRP A 1 281 ? -0.854 8.074 23.909 1.00 91.94 281 TRP A CA 1
ATOM 2283 C C . TRP A 1 281 ? -0.292 6.666 23.732 1.00 91.94 281 TRP A C 1
ATOM 2285 O O . TRP A 1 281 ? 0.699 6.325 24.374 1.00 91.94 281 TRP A O 1
ATOM 2295 N N . ASN A 1 282 ? -0.826 5.884 22.789 1.00 89.81 282 ASN A N 1
ATOM 2296 C CA . ASN A 1 282 ? -0.303 4.556 22.477 1.00 89.81 282 ASN A CA 1
ATOM 2297 C C . ASN A 1 282 ? 1.164 4.546 22.018 1.00 89.81 282 ASN A C 1
ATOM 2299 O O . ASN A 1 282 ? 1.829 3.521 22.177 1.00 89.81 282 ASN A O 1
ATOM 2303 N N . ALA A 1 283 ? 1.676 5.679 21.520 1.00 85.25 283 ALA A N 1
ATOM 2304 C CA . ALA A 1 283 ? 3.083 5.852 21.162 1.00 85.25 283 ALA A CA 1
ATOM 2305 C C . ALA A 1 283 ? 4.026 5.959 22.379 1.00 85.25 283 ALA A C 1
ATOM 2307 O O . ALA A 1 283 ? 5.233 5.768 22.235 1.00 85.25 283 ALA A O 1
ATOM 2308 N N . VAL A 1 284 ? 3.495 6.279 23.566 1.00 87.50 284 VAL A N 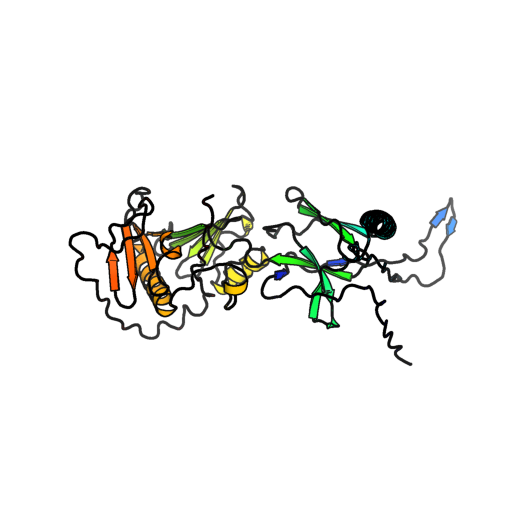1
ATOM 2309 C CA . VAL A 1 284 ? 4.279 6.543 24.789 1.00 87.50 284 VAL A CA 1
ATOM 2310 C C . VAL A 1 284 ? 4.077 5.461 25.848 1.00 87.50 284 VAL A C 1
ATOM 2312 O O . VAL A 1 284 ? 5.014 5.134 26.571 1.00 87.50 284 VAL A O 1
ATOM 2315 N N . VAL A 1 285 ? 2.869 4.905 25.946 1.00 87.94 285 VAL A N 1
ATOM 2316 C CA . VAL A 1 285 ? 2.545 3.853 26.921 1.00 87.94 285 VAL A CA 1
ATOM 2317 C C . VAL A 1 285 ? 3.238 2.531 26.597 1.00 87.94 285 VAL A C 1
ATOM 2319 O O . VAL A 1 285 ? 3.551 2.234 25.437 1.00 87.94 285 VAL A O 1
ATOM 2322 N N . SER A 1 286 ? 3.456 1.719 27.629 1.00 90.19 286 SER A N 1
ATOM 2323 C CA . SER A 1 286 ? 4.167 0.446 27.528 1.00 90.19 286 SER A CA 1
ATOM 2324 C C . SER A 1 286 ? 3.427 -0.584 26.651 1.00 90.19 286 SER A C 1
ATOM 2326 O O . SER A 1 286 ? 2.245 -0.412 26.332 1.00 90.19 286 SER A O 1
ATOM 2328 N N . PRO A 1 287 ? 4.106 -1.657 26.201 1.00 88.12 287 PRO A N 1
ATOM 2329 C CA . PRO A 1 287 ? 3.484 -2.703 25.382 1.00 88.12 287 PRO A CA 1
ATOM 2330 C C . PRO A 1 287 ? 2.281 -3.405 26.032 1.00 88.12 287 PRO A C 1
ATOM 2332 O O . PRO A 1 287 ? 1.385 -3.852 25.323 1.00 88.12 287 PRO A O 1
ATOM 2335 N N . ASP A 1 288 ? 2.232 -3.477 27.362 1.00 90.50 288 ASP A N 1
ATOM 2336 C CA . ASP A 1 288 ? 1.145 -4.053 28.168 1.00 90.50 288 ASP A CA 1
ATOM 2337 C C . ASP A 1 288 ? 0.029 -3.047 28.507 1.00 90.50 288 ASP A C 1
ATOM 2339 O O . ASP A 1 288 ? -0.858 -3.339 29.312 1.00 90.50 288 ASP A O 1
ATOM 2343 N N . GLN A 1 289 ? 0.052 -1.870 27.881 1.00 91.56 289 GLN A N 1
ATOM 2344 C CA . GLN A 1 289 ? -0.952 -0.826 28.022 1.00 91.56 289 GLN A CA 1
ATOM 2345 C C . GLN A 1 289 ? -1.503 -0.404 26.656 1.00 91.56 289 GLN A C 1
ATOM 2347 O O . GLN A 1 289 ? -0.761 -0.226 25.682 1.00 91.56 289 GLN A O 1
ATOM 2352 N N . LEU A 1 290 ? -2.816 -0.184 26.604 1.00 93.38 290 LEU A N 1
ATOM 2353 C CA . LEU A 1 290 ? -3.519 0.343 25.438 1.00 93.38 290 LEU A CA 1
ATOM 2354 C C . LEU A 1 290 ? -4.473 1.454 25.884 1.00 93.38 290 LEU A C 1
ATOM 2356 O O . LEU A 1 290 ? -5.256 1.272 26.813 1.00 93.38 290 LEU A O 1
ATOM 2360 N N . VAL A 1 291 ? -4.416 2.602 25.217 1.00 92.88 291 VAL A N 1
ATOM 2361 C CA . VAL A 1 291 ? -5.303 3.741 25.482 1.00 92.88 291 VAL A CA 1
ATOM 2362 C C . VAL A 1 291 ? -6.270 3.888 24.322 1.00 92.88 291 VAL A C 1
ATOM 2364 O O . VAL A 1 291 ? -5.852 4.000 23.171 1.00 92.88 291 VAL A O 1
ATOM 2367 N N . LEU A 1 292 ? -7.565 3.914 24.615 1.00 93.06 292 LEU A N 1
ATOM 2368 C CA . LEU A 1 292 ? -8.609 4.125 23.617 1.00 93.06 292 LEU A CA 1
ATOM 2369 C C . LEU A 1 292 ? -9.465 5.323 24.006 1.00 93.06 292 LEU A C 1
ATOM 2371 O O . LEU A 1 292 ? -9.695 5.581 25.190 1.00 93.06 292 LEU A O 1
ATOM 2375 N N . ARG A 1 293 ? -9.977 6.027 23.000 1.00 92.88 293 ARG A N 1
ATOM 2376 C CA . ARG A 1 293 ? -11.044 7.008 23.182 1.00 92.88 293 ARG A CA 1
ATOM 2377 C C . ARG A 1 293 ? -12.381 6.361 22.880 1.00 92.88 293 ARG A C 1
ATOM 2379 O O . ARG A 1 293 ? -12.472 5.534 21.973 1.00 92.88 293 ARG A O 1
ATOM 2386 N N . TYR A 1 294 ? -13.416 6.750 23.609 1.00 91.69 294 TYR A N 1
ATOM 2387 C CA . TYR A 1 294 ? -14.764 6.279 23.335 1.00 91.69 294 TYR A CA 1
ATOM 2388 C C . TYR A 1 294 ? -15.827 7.331 23.676 1.00 91.69 294 TYR A C 1
ATOM 2390 O O . TYR A 1 294 ? -15.607 8.197 24.527 1.00 91.69 294 TYR A O 1
ATOM 2398 N N . ASN A 1 295 ? -16.982 7.253 23.015 1.00 89.69 295 ASN A N 1
ATOM 2399 C CA . ASN A 1 295 ? -18.185 8.012 23.367 1.00 89.69 295 ASN A CA 1
ATOM 2400 C C . ASN A 1 295 ? -19.445 7.143 23.174 1.00 89.69 295 ASN A C 1
ATOM 2402 O O . ASN A 1 295 ? -19.434 6.168 22.422 1.00 89.69 295 ASN A O 1
ATOM 2406 N N . SER A 1 296 ? -20.517 7.447 23.908 1.00 81.25 296 SER A N 1
ATOM 2407 C CA . SER A 1 296 ? -21.821 6.760 23.810 1.00 81.25 296 SER A CA 1
ATOM 2408 C C . SER A 1 296 ? -22.868 7.565 23.038 1.00 81.25 296 SER A C 1
ATOM 2410 O O . SER A 1 296 ? -23.891 7.030 22.609 1.00 81.25 296 SER A O 1
ATOM 2412 N N . GLU A 1 297 ? -22.642 8.863 22.864 1.00 69.25 297 GLU A N 1
ATOM 2413 C CA . GLU A 1 297 ? -23.587 9.773 22.226 1.00 69.25 297 GLU A CA 1
ATOM 2414 C C . GLU A 1 297 ? -23.393 9.769 20.707 1.00 69.25 297 GLU A C 1
ATOM 2416 O O . GLU A 1 297 ? -22.270 9.757 20.211 1.00 69.25 297 GLU A O 1
ATOM 2421 N N . GLU A 1 298 ? -24.495 9.773 19.954 1.00 58.66 298 GLU A N 1
ATOM 2422 C CA . GLU A 1 298 ? -24.458 9.756 18.482 1.00 58.66 298 GLU A CA 1
ATOM 2423 C C . GLU A 1 298 ? -23.915 11.062 17.879 1.00 58.66 298 GLU A C 1
ATOM 2425 O O . GLU A 1 298 ? -23.539 11.056 16.715 1.00 58.66 298 GLU A O 1
ATOM 2430 N N . ASN A 1 299 ? -23.840 12.156 18.654 1.00 51.44 299 ASN A N 1
ATOM 2431 C CA . ASN A 1 299 ? -23.631 13.514 18.129 1.00 51.44 299 ASN A CA 1
ATOM 2432 C C . ASN A 1 299 ? -22.721 14.430 18.977 1.00 51.44 299 ASN A C 1
ATOM 2434 O O . ASN A 1 299 ? -22.779 15.647 18.805 1.00 51.44 299 ASN A O 1
ATOM 2438 N N . SER A 1 300 ? -21.888 13.916 19.891 1.00 53.97 300 SER A N 1
ATOM 2439 C CA . SER A 1 300 ? -20.886 14.764 20.564 1.00 53.97 300 SER A CA 1
ATOM 2440 C C . SER A 1 300 ? -19.475 14.469 20.056 1.00 53.97 300 SER A C 1
ATOM 2442 O O . SER A 1 300 ? -18.724 13.672 20.616 1.00 53.97 300 SER A O 1
ATOM 2444 N N . GLU A 1 301 ? -19.091 15.181 18.993 1.00 52.56 301 GLU A N 1
ATOM 2445 C CA . GLU A 1 301 ? -17.698 15.258 18.518 1.00 52.56 301 GLU A CA 1
ATOM 2446 C C . GLU A 1 301 ? -16.746 15.840 19.588 1.00 52.56 301 GLU A C 1
ATOM 2448 O O . GLU A 1 301 ? -15.530 15.771 19.446 1.00 52.56 301 GLU A O 1
ATOM 2453 N N . GLU A 1 302 ? -17.279 16.382 20.691 1.00 56.75 302 GLU A N 1
ATOM 2454 C CA . GLU A 1 302 ? -16.510 17.150 21.676 1.00 56.75 302 GLU A CA 1
ATOM 2455 C C . GLU A 1 302 ? -16.287 16.450 23.030 1.00 56.75 302 GLU A C 1
ATOM 2457 O O . GLU A 1 302 ? -15.486 16.934 23.832 1.00 56.75 302 GLU A O 1
ATOM 2462 N N . LYS A 1 303 ? -16.944 15.315 23.321 1.00 75.25 303 LYS A N 1
ATOM 2463 C CA . LYS A 1 303 ? -16.794 14.621 24.618 1.00 75.25 303 LYS A CA 1
ATOM 2464 C C . LYS A 1 303 ? -16.329 13.180 24.454 1.00 75.25 303 LYS A C 1
ATOM 2466 O O . LYS A 1 303 ? -17.118 12.240 24.452 1.00 75.25 303 LYS A O 1
ATOM 2471 N N . PHE A 1 304 ? -15.012 13.019 24.375 1.00 84.75 304 PHE A N 1
ATOM 2472 C CA . PHE A 1 304 ? -14.368 11.709 24.427 1.00 84.75 304 PHE A CA 1
ATOM 2473 C C . PHE A 1 304 ? -13.944 11.357 25.847 1.00 84.75 304 PHE A C 1
ATOM 2475 O O . PHE A 1 304 ? -13.184 12.093 26.484 1.00 84.75 304 PHE A O 1
ATOM 2482 N N . ASN A 1 305 ? -14.348 10.173 26.293 1.00 89.94 305 ASN A N 1
ATOM 2483 C CA . ASN A 1 305 ? -13.748 9.530 27.451 1.00 89.94 305 ASN A CA 1
ATOM 2484 C C . ASN A 1 305 ? -12.496 8.773 27.002 1.00 89.94 305 ASN A C 1
ATOM 2486 O O . ASN A 1 305 ? -12.437 8.262 25.883 1.00 89.94 305 ASN A O 1
ATOM 2490 N N . HIS A 1 306 ? -11.492 8.704 27.872 1.00 91.94 306 HIS A N 1
ATOM 2491 C CA . HIS A 1 306 ? -10.257 7.966 27.619 1.00 91.94 306 HIS A CA 1
ATOM 2492 C C . HIS A 1 306 ? -10.201 6.790 28.583 1.00 91.94 306 HIS A C 1
ATOM 2494 O O . HIS A 1 306 ? -10.362 6.973 29.789 1.00 91.94 306 HIS A O 1
ATOM 2500 N N . VAL A 1 307 ? -9.977 5.588 28.061 1.00 92.00 307 VAL A N 1
ATOM 2501 C CA . VAL A 1 307 ? -9.858 4.363 28.855 1.00 92.00 307 VAL A CA 1
ATOM 2502 C C . VAL A 1 307 ? -8.455 3.794 28.713 1.00 92.00 307 VAL A C 1
ATOM 2504 O O . VAL A 1 307 ? -7.942 3.662 27.600 1.00 92.00 307 VAL A O 1
ATOM 2507 N N . LEU A 1 308 ? -7.845 3.456 29.848 1.00 92.81 308 LEU A N 1
ATOM 2508 C CA . LEU A 1 308 ? -6.608 2.690 29.904 1.00 92.81 308 LEU A CA 1
ATOM 2509 C C . LEU A 1 308 ? -6.947 1.212 30.098 1.00 92.81 308 LEU A C 1
ATOM 2511 O O . LEU A 1 308 ? -7.632 0.828 31.050 1.00 92.81 308 LEU A O 1
ATOM 2515 N N . LEU A 1 309 ? -6.448 0.394 29.182 1.00 91.31 309 LEU A N 1
ATOM 2516 C CA . LEU A 1 309 ? -6.591 -1.051 29.155 1.00 91.31 309 LEU A CA 1
ATOM 2517 C C . LEU A 1 309 ? -5.252 -1.691 29.517 1.00 91.31 309 LEU A C 1
ATOM 2519 O O . LEU A 1 309 ? -4.217 -1.364 28.939 1.00 91.31 309 LEU A O 1
ATOM 2523 N N . MET A 1 310 ? -5.300 -2.621 30.464 1.00 88.00 310 MET A N 1
ATOM 2524 C CA . MET A 1 310 ? -4.187 -3.452 30.916 1.00 88.00 310 MET A CA 1
ATOM 2525 C C . MET A 1 310 ? -4.679 -4.893 31.097 1.00 88.00 310 MET A C 1
ATOM 2527 O O . MET A 1 310 ? -5.887 -5.108 31.260 1.00 88.00 310 MET A O 1
ATOM 2531 N N . PRO A 1 311 ? -3.786 -5.896 31.158 1.00 83.44 311 PRO A N 1
ATOM 2532 C CA . PRO A 1 311 ? -4.171 -7.271 31.452 1.00 83.44 311 PRO A CA 1
ATOM 2533 C C . PRO A 1 311 ? -5.074 -7.381 32.698 1.00 83.44 311 PRO A C 1
ATOM 2535 O O . PRO A 1 311 ? -4.663 -7.133 33.835 1.00 83.44 311 PRO A O 1
ATOM 2538 N N . GLY A 1 312 ? -6.347 -7.724 32.472 1.00 76.19 312 GLY A N 1
ATOM 2539 C CA . GLY A 1 312 ? -7.362 -7.903 33.516 1.00 76.19 312 GLY A CA 1
ATOM 2540 C C . GLY A 1 312 ? -7.879 -6.623 34.191 1.00 76.19 312 GLY A C 1
ATOM 2541 O O . GLY A 1 312 ? -8.542 -6.728 35.229 1.00 76.19 312 GLY A O 1
ATOM 2542 N N . LYS A 1 313 ? -7.584 -5.431 33.652 1.00 83.94 313 LYS A N 1
ATOM 2543 C CA . LYS A 1 313 ? -8.002 -4.138 34.219 1.00 83.94 313 LYS A CA 1
ATOM 2544 C C . LYS A 1 313 ? -8.382 -3.138 33.124 1.00 83.94 313 LYS A C 1
ATOM 2546 O O . LYS A 1 313 ? -7.642 -2.945 32.168 1.00 83.94 313 LYS A O 1
ATOM 2551 N N . ALA A 1 314 ? -9.500 -2.448 33.326 1.00 86.94 314 ALA A N 1
ATOM 2552 C CA . ALA A 1 314 ? -9.885 -1.262 32.566 1.00 86.94 314 ALA A CA 1
ATOM 2553 C C . ALA A 1 314 ? -10.388 -0.178 33.523 1.00 86.94 314 ALA A C 1
ATOM 2555 O O . ALA A 1 314 ? -11.108 -0.496 34.479 1.00 86.94 314 ALA A O 1
ATOM 2556 N N . PHE A 1 315 ? -10.018 1.075 33.271 1.00 87.50 315 PHE A N 1
ATOM 2557 C CA . PHE A 1 315 ? -10.592 2.244 33.941 1.00 87.50 315 PHE A CA 1
ATOM 2558 C C . PHE A 1 315 ? -10.401 3.510 33.105 1.00 87.50 315 PHE A C 1
ATOM 2560 O O . PHE A 1 315 ? -9.488 3.604 32.281 1.00 87.50 315 PHE A O 1
ATOM 2567 N N . GLU A 1 316 ? -11.278 4.483 33.318 1.00 91.25 316 GLU A N 1
ATOM 2568 C CA . GLU A 1 316 ? -11.164 5.792 32.687 1.00 91.25 316 GLU A CA 1
ATOM 2569 C C . GLU A 1 316 ? -10.067 6.628 33.329 1.00 91.25 316 GLU A C 1
ATOM 2571 O O . GLU A 1 316 ? -9.943 6.669 34.555 1.00 91.25 316 GLU A O 1
ATOM 2576 N N . ILE A 1 317 ? -9.317 7.340 32.495 1.00 92.31 317 ILE A N 1
ATOM 2577 C CA . ILE A 1 317 ? -8.229 8.223 32.911 1.00 92.31 317 ILE A CA 1
ATOM 2578 C C . ILE A 1 317 ? -8.607 9.689 32.709 1.00 92.31 317 ILE A C 1
ATOM 2580 O O . ILE A 1 317 ? -9.346 10.043 31.792 1.00 92.31 317 ILE A O 1
ATOM 2584 N N . LYS A 1 318 ? -8.058 10.564 33.557 1.00 89.88 318 LYS A N 1
ATOM 2585 C CA . LYS A 1 318 ? -8.198 12.026 33.430 1.00 89.88 318 LYS A CA 1
ATOM 2586 C C . LYS A 1 318 ? -7.407 12.594 32.244 1.00 89.88 318 LYS A C 1
ATOM 2588 O O . LYS A 1 318 ? -7.636 13.733 31.847 1.00 89.88 318 LYS A O 1
ATOM 2593 N N . CYS A 1 319 ? -6.453 11.829 31.711 1.00 89.31 319 CYS A N 1
ATOM 2594 C CA . CYS A 1 319 ? -5.606 12.247 30.603 1.00 89.31 319 CYS A CA 1
ATOM 2595 C C . CYS A 1 319 ? -6.399 12.321 29.293 1.00 89.31 319 CYS A C 1
ATOM 2597 O O . CYS A 1 319 ? -7.122 11.396 28.935 1.00 89.31 319 CYS A O 1
ATOM 2599 N N . THR A 1 320 ? -6.223 13.423 28.569 1.00 90.94 320 THR A N 1
ATOM 2600 C CA . THR A 1 320 ? -6.887 13.714 27.292 1.00 90.94 320 THR A CA 1
ATOM 2601 C C . THR A 1 320 ? -5.869 13.872 26.164 1.00 90.94 320 THR A C 1
ATOM 2603 O O . THR A 1 320 ? -4.683 14.088 26.416 1.00 90.94 320 THR A O 1
ATOM 2606 N N . GLU A 1 321 ? -6.309 13.867 24.904 1.00 89.56 321 GLU A N 1
ATOM 2607 C CA . GLU A 1 321 ? -5.436 14.183 23.755 1.00 89.56 321 GLU A CA 1
ATOM 2608 C C . GLU A 1 321 ? -4.810 15.588 23.824 1.00 89.56 321 GLU A C 1
ATOM 2610 O O . GLU A 1 321 ? -3.758 15.812 23.230 1.00 89.56 321 GLU A O 1
ATOM 2615 N N . SER A 1 322 ? -5.393 16.532 24.570 1.00 88.62 322 SER A N 1
ATOM 2616 C CA . SER A 1 322 ? -4.836 17.879 24.777 1.00 88.62 322 SER A CA 1
ATOM 2617 C C . SER A 1 322 ? -3.836 17.970 25.937 1.00 88.62 322 SER A C 1
ATOM 2619 O O . SER A 1 322 ? -3.173 18.994 26.099 1.00 88.62 322 SER A O 1
ATOM 2621 N N . SER A 1 323 ? -3.696 16.914 26.746 1.00 90.19 323 SER A N 1
ATOM 2622 C CA . SER A 1 323 ? -2.787 16.907 27.898 1.00 90.19 323 SER A CA 1
ATOM 2623 C C . SER A 1 323 ? -1.320 16.944 27.453 1.00 90.19 323 SER A C 1
ATOM 2625 O O . SER A 1 323 ? -0.927 16.281 26.500 1.00 90.19 323 SER A O 1
ATOM 2627 N N . THR A 1 324 ? -0.461 17.696 28.141 1.00 91.50 324 THR A N 1
ATOM 2628 C CA . THR A 1 324 ? 0.950 17.845 27.722 1.00 91.50 324 THR A CA 1
ATOM 2629 C C . THR A 1 324 ? 1.782 16.584 27.947 1.00 91.50 324 THR A C 1
ATOM 2631 O O . THR A 1 324 ? 2.733 16.330 27.210 1.00 91.50 324 THR A O 1
ATOM 2634 N N . LYS A 1 325 ? 1.426 15.779 28.951 1.00 92.62 325 LYS A N 1
ATOM 2635 C CA . LYS A 1 325 ? 2.079 14.512 29.296 1.00 92.62 325 LYS A CA 1
ATOM 2636 C C . LYS A 1 325 ? 1.035 13.444 29.583 1.00 92.62 325 LYS A C 1
ATOM 2638 O O . LYS A 1 325 ? -0.066 13.759 30.034 1.00 92.62 325 LYS A O 1
ATOM 2643 N N . PHE A 1 326 ? 1.418 12.194 29.339 1.00 91.75 326 PHE A N 1
ATOM 2644 C CA . PHE A 1 326 ? 0.582 11.055 29.676 1.00 91.75 326 PHE A CA 1
ATOM 2645 C C . PHE A 1 326 ? 0.447 10.920 31.195 1.00 91.75 326 PHE A C 1
ATOM 2647 O O . PHE A 1 326 ? 1.399 11.185 31.933 1.00 91.75 326 PHE A O 1
ATOM 2654 N N . CYS A 1 327 ? -0.735 10.515 31.649 1.00 88.38 327 CYS A N 1
ATOM 2655 C CA . CYS A 1 327 ? -1.044 10.321 33.055 1.00 88.38 327 CYS A CA 1
ATOM 2656 C C . CYS A 1 327 ? -2.072 9.195 33.210 1.00 88.38 327 CYS A C 1
ATOM 2658 O O . CYS A 1 327 ? -3.083 9.168 32.511 1.00 88.38 327 CYS A O 1
ATOM 2660 N N . GLU A 1 328 ? -1.819 8.287 34.150 1.00 90.38 328 GLU A N 1
ATOM 2661 C CA . GLU A 1 328 ? -2.680 7.134 34.441 1.00 90.38 328 GLU A CA 1
ATOM 2662 C C . GLU A 1 328 ? -3.701 7.421 35.554 1.00 90.38 328 GLU A C 1
ATOM 2664 O O . GLU A 1 328 ? -4.349 6.501 36.051 1.00 90.38 328 GLU A O 1
ATOM 2669 N N . ASP A 1 329 ? -3.850 8.682 35.976 1.00 88.94 329 ASP A N 1
ATOM 2670 C CA . ASP A 1 329 ? -4.742 9.034 37.079 1.00 88.94 329 ASP A CA 1
ATOM 2671 C C . ASP A 1 329 ? -6.201 8.721 36.711 1.00 88.94 329 ASP A C 1
ATOM 2673 O O . ASP A 1 329 ? -6.724 9.288 35.741 1.00 88.94 329 ASP A O 1
ATOM 2677 N N . PRO A 1 330 ? -6.890 7.857 37.481 1.00 87.06 330 PRO A N 1
ATOM 2678 C CA . PRO A 1 330 ? -8.260 7.488 37.182 1.00 87.06 330 PRO A CA 1
ATOM 2679 C C . PRO A 1 330 ? -9.220 8.658 37.415 1.00 87.06 330 PRO A C 1
ATOM 2681 O O . PRO A 1 330 ? -9.006 9.514 38.285 1.00 87.06 330 PRO A O 1
ATOM 2684 N N . VAL A 1 331 ? -10.328 8.668 36.674 1.00 84.75 331 VAL A N 1
ATOM 2685 C CA . VAL A 1 331 ? -11.441 9.594 36.922 1.00 84.75 331 VAL A CA 1
ATOM 2686 C C . VAL A 1 331 ? -12.032 9.337 38.320 1.00 84.75 331 VAL A C 1
ATOM 2688 O O . VAL A 1 331 ? -12.054 8.211 38.831 1.00 84.75 331 VAL A O 1
ATOM 2691 N N . GLU A 1 332 ? -12.467 10.403 38.994 1.00 72.88 332 GLU A N 1
ATOM 2692 C CA . GLU A 1 332 ? -12.963 10.333 40.372 1.00 72.88 332 GLU A CA 1
ATOM 2693 C C . GLU A 1 332 ? -14.152 9.371 40.498 1.00 72.88 332 GLU A C 1
ATOM 2695 O O . GLU A 1 332 ? -15.109 9.438 39.737 1.00 72.88 332 GLU A O 1
ATOM 2700 N N . GLY A 1 333 ? -14.076 8.446 41.461 1.00 64.81 333 GLY A N 1
ATOM 2701 C CA . GLY A 1 333 ? -15.076 7.389 41.663 1.00 64.81 333 GLY A CA 1
ATOM 2702 C C . GLY A 1 333 ? -14.698 6.020 41.082 1.00 64.81 333 GLY A C 1
ATOM 2703 O O . GLY A 1 333 ? -15.218 5.015 41.560 1.00 64.81 333 GLY A O 1
ATOM 2704 N N . GLN A 1 334 ? -13.723 5.935 40.167 1.00 60.31 334 GLN A N 1
ATOM 2705 C CA . GLN A 1 334 ? -13.257 4.668 39.568 1.00 60.31 334 GLN A CA 1
ATOM 2706 C C . GLN A 1 334 ? -11.973 4.099 40.209 1.00 60.31 334 GLN A C 1
ATOM 2708 O O . GLN A 1 334 ? -11.188 3.410 39.564 1.00 60.31 334 GLN A O 1
ATOM 2713 N N . LYS A 1 335 ? -11.743 4.329 41.512 1.00 47.09 335 LYS A N 1
ATOM 2714 C CA . LYS A 1 335 ? -10.515 3.889 42.223 1.00 47.09 335 LYS A CA 1
ATOM 2715 C C . LYS A 1 335 ? -10.261 2.368 42.214 1.00 47.09 335 LYS A C 1
ATOM 2717 O O . LYS A 1 335 ? -9.186 1.934 42.615 1.00 47.09 335 LYS A O 1
ATOM 2722 N N . HIS A 1 336 ? -11.225 1.563 41.772 1.00 48.22 336 HIS A N 1
ATOM 2723 C CA . HIS A 1 336 ? -11.088 0.119 41.629 1.00 48.22 336 HIS A CA 1
ATOM 2724 C C . HIS A 1 336 ? -11.256 -0.242 40.155 1.00 48.22 336 HIS A C 1
ATOM 2726 O O . HIS A 1 336 ? -12.353 -0.125 39.615 1.00 48.22 336 HIS A O 1
ATOM 2732 N N . ALA A 1 337 ? -10.168 -0.685 39.521 1.00 51.03 337 ALA A N 1
ATOM 2733 C CA . ALA A 1 337 ? -10.204 -1.212 38.163 1.00 51.03 337 ALA A CA 1
ATOM 2734 C C . ALA A 1 337 ? -11.302 -2.276 38.037 1.00 51.03 337 ALA A C 1
ATOM 2736 O O . ALA A 1 337 ? -11.409 -3.165 38.893 1.00 51.03 337 ALA A O 1
ATOM 2737 N N . ILE A 1 338 ? -12.094 -2.207 36.966 1.00 54.03 338 ILE A N 1
ATOM 2738 C CA . ILE A 1 338 ? -13.106 -3.224 36.692 1.00 54.03 338 ILE A CA 1
ATOM 2739 C C . ILE A 1 338 ? -12.354 -4.520 36.369 1.00 54.03 338 ILE A C 1
ATOM 2741 O O . ILE A 1 338 ? -11.756 -4.658 35.302 1.00 54.03 338 ILE A O 1
ATOM 2745 N N . LYS A 1 339 ? -12.347 -5.471 37.312 1.00 42.56 339 LYS A N 1
ATOM 2746 C CA . LYS A 1 339 ? -11.896 -6.844 37.058 1.00 42.56 339 LYS A CA 1
ATOM 2747 C C . LYS A 1 339 ? -12.957 -7.524 36.205 1.00 42.56 339 LYS A C 1
ATOM 2749 O O . LYS A 1 339 ? -13.946 -8.030 36.732 1.00 42.56 339 LYS A O 1
ATOM 2754 N N . LEU A 1 340 ? -12.763 -7.527 34.893 1.00 42.03 340 LEU A N 1
ATOM 2755 C CA . LEU A 1 340 ? -13.612 -8.305 34.001 1.00 42.03 340 LEU A CA 1
ATOM 2756 C C . LEU A 1 340 ? -13.223 -9.791 34.134 1.00 42.03 340 LEU A C 1
ATOM 2758 O O . LEU A 1 340 ? -12.051 -10.129 33.950 1.00 42.03 340 LEU A O 1
ATOM 2762 N N . PRO A 1 341 ? -14.150 -10.690 34.518 1.00 32.47 341 PRO A N 1
ATOM 2763 C CA . PRO A 1 341 ? -13.837 -12.102 34.690 1.00 32.47 341 PRO A CA 1
ATOM 2764 C C . PRO A 1 341 ? -13.485 -12.724 33.336 1.00 32.47 341 PRO A C 1
ATOM 2766 O O . PRO A 1 341 ? -14.310 -12.796 32.428 1.00 32.47 341 PRO A O 1
ATOM 2769 N N . ILE A 1 342 ? -12.247 -13.197 33.206 1.00 36.06 342 ILE A N 1
ATOM 2770 C CA . ILE A 1 342 ? -11.780 -13.910 32.018 1.00 36.06 342 ILE A CA 1
ATOM 2771 C C . ILE A 1 342 ? -12.373 -15.322 32.039 1.00 36.06 342 ILE A C 1
ATOM 2773 O O . ILE A 1 342 ? -11.879 -16.211 32.731 1.00 36.06 342 ILE A O 1
ATOM 2777 N N . ARG A 1 343 ? -13.426 -15.543 31.251 1.00 31.75 343 ARG A N 1
ATOM 2778 C CA . ARG A 1 343 ? -13.743 -16.851 30.659 1.00 31.75 343 ARG A CA 1
ATOM 2779 C C . ARG A 1 343 ? -14.337 -16.627 29.277 1.00 31.75 343 ARG A C 1
ATOM 2781 O O . ARG A 1 343 ? -15.527 -16.366 29.151 1.00 31.75 343 ARG A O 1
ATOM 2788 N N . ILE A 1 344 ? -13.513 -16.764 28.244 1.00 31.84 344 ILE A N 1
ATOM 2789 C CA . ILE A 1 344 ? -13.987 -16.802 26.861 1.00 31.84 344 ILE A CA 1
ATOM 2790 C C . ILE A 1 344 ? -13.703 -18.209 26.332 1.00 31.84 344 ILE A C 1
ATOM 2792 O O . ILE A 1 344 ? -12.554 -18.603 26.155 1.00 31.84 344 ILE A O 1
ATOM 2796 N N . GLY A 1 345 ? -14.776 -18.992 26.187 1.00 26.34 345 GLY A N 1
ATOM 2797 C CA . GLY A 1 345 ? -14.785 -20.305 25.543 1.00 26.34 345 GLY A CA 1
ATOM 2798 C C . GLY A 1 345 ? -14.655 -20.212 24.010 1.00 26.34 345 GLY A C 1
ATOM 2799 O O . GLY A 1 345 ? -14.210 -19.190 23.492 1.00 26.34 345 GLY A O 1
ATOM 2800 N N . PRO A 1 346 ? -15.041 -21.257 23.253 1.00 22.94 346 PRO A N 1
ATOM 2801 C CA . PRO A 1 346 ? -14.561 -21.544 21.896 1.00 22.94 346 PRO A CA 1
ATOM 2802 C C . PRO A 1 346 ? -15.228 -20.702 20.786 1.00 22.94 346 PRO A C 1
ATOM 2804 O O . PRO A 1 346 ? -15.638 -21.228 19.756 1.00 22.94 346 PRO A O 1
ATOM 2807 N N . ILE A 1 347 ? -15.305 -19.380 20.961 1.00 24.00 347 ILE A N 1
ATOM 2808 C CA . ILE A 1 347 ? -15.650 -18.412 19.897 1.00 24.00 347 ILE A CA 1
ATOM 2809 C C . ILE A 1 347 ? -14.401 -18.070 19.043 1.00 24.00 347 ILE A C 1
ATOM 2811 O O . ILE A 1 347 ? -14.479 -17.407 18.013 1.00 24.00 347 ILE A O 1
ATOM 2815 N N . GLN A 1 348 ? -13.256 -18.673 19.384 1.00 26.89 348 GLN A N 1
ATOM 2816 C CA . GLN A 1 348 ? -11.995 -18.738 18.635 1.00 26.89 348 GLN A CA 1
ATOM 2817 C C . GLN A 1 348 ? -12.079 -19.366 17.217 1.00 26.89 348 GLN A C 1
ATOM 2819 O O . GLN A 1 348 ? -11.062 -19.776 16.682 1.00 26.89 348 GLN A O 1
ATOM 2824 N N . ARG A 1 349 ? -13.235 -19.493 16.556 1.00 23.88 349 ARG A N 1
ATOM 2825 C CA . ARG A 1 349 ? -13.286 -20.056 15.184 1.00 23.88 349 ARG A CA 1
ATOM 2826 C C . ARG A 1 349 ? -13.705 -19.089 14.086 1.00 23.88 349 ARG A C 1
ATOM 2828 O O . ARG A 1 349 ? -13.403 -19.370 12.935 1.00 23.88 349 ARG A O 1
ATOM 2835 N N . TYR A 1 350 ? -14.299 -17.945 14.418 1.00 24.97 350 TYR A N 1
ATOM 2836 C CA . TYR A 1 350 ? -14.803 -17.010 13.400 1.00 24.97 350 TYR A CA 1
ATOM 2837 C C . TYR A 1 350 ? -13.973 -15.724 13.251 1.00 24.97 350 TYR A C 1
ATOM 2839 O O . TYR A 1 350 ? -14.083 -15.049 12.236 1.00 24.97 350 TYR A O 1
ATOM 2847 N N . LEU A 1 351 ? -13.077 -15.427 14.199 1.00 25.56 351 LEU A N 1
ATOM 2848 C CA . LEU A 1 351 ? -12.194 -14.249 14.165 1.00 25.56 351 LEU A CA 1
ATOM 2849 C C . LEU A 1 351 ? -10.767 -14.546 13.658 1.00 25.56 351 LEU A C 1
ATOM 2851 O O . LEU A 1 351 ? -9.989 -13.624 13.447 1.00 25.56 351 LEU A O 1
ATOM 2855 N N . TYR A 1 352 ? -10.425 -15.815 13.403 1.00 27.81 352 TYR A N 1
ATOM 2856 C CA . TYR A 1 352 ? -9.094 -16.224 12.915 1.00 27.81 352 TYR A CA 1
ATOM 2857 C C . TYR A 1 352 ? -8.845 -15.919 11.425 1.00 27.81 352 TYR A C 1
ATOM 2859 O O . TYR A 1 352 ? -7.735 -16.134 10.947 1.00 27.81 352 TYR A O 1
ATOM 2867 N N . GLY A 1 353 ? -9.855 -15.414 10.704 1.00 22.66 353 GLY A N 1
ATOM 2868 C CA . GLY A 1 353 ? -9.731 -14.906 9.329 1.00 22.66 353 GLY A CA 1
ATOM 2869 C C . GLY A 1 353 ? -9.398 -13.412 9.244 1.00 22.66 353 GLY A C 1
ATOM 2870 O O . GLY A 1 353 ? -9.264 -12.869 8.155 1.00 22.66 353 GLY A O 1
ATOM 2871 N N . PHE A 1 354 ? -9.264 -12.713 10.374 1.00 27.36 354 PHE A N 1
ATOM 2872 C CA . PHE A 1 354 ? -8.722 -11.361 10.360 1.00 27.36 354 PHE A CA 1
ATOM 2873 C C . PHE A 1 354 ? -7.198 -11.457 10.392 1.00 27.36 354 PHE A C 1
ATOM 2875 O O . PHE A 1 354 ? -6.598 -11.801 11.413 1.00 27.36 354 PHE A O 1
ATOM 2882 N N . GLY A 1 355 ? -6.560 -11.137 9.261 1.00 28.44 355 GLY A N 1
ATOM 2883 C CA . GLY A 1 355 ? -5.184 -10.653 9.285 1.00 28.44 355 GLY A CA 1
ATOM 2884 C C . GLY A 1 355 ? -5.088 -9.607 10.391 1.00 28.44 355 GLY A C 1
ATOM 2885 O O . GLY A 1 355 ? -5.945 -8.728 10.473 1.00 28.44 355 GLY A O 1
ATOM 2886 N N . LYS A 1 356 ? -4.133 -9.790 11.306 1.00 32.50 356 LYS A N 1
ATOM 2887 C CA . LYS A 1 356 ? -3.989 -8.959 12.500 1.00 32.50 356 LYS A CA 1
ATOM 2888 C C . LYS A 1 356 ? -4.070 -7.491 12.081 1.00 32.50 356 LYS A C 1
ATOM 2890 O O . LYS A 1 356 ? -3.195 -7.019 11.368 1.00 32.50 356 LYS A O 1
ATOM 2895 N N . PHE A 1 357 ? -5.094 -6.766 12.516 1.00 33.12 357 PHE A N 1
ATOM 2896 C CA . PHE A 1 357 ? -4.928 -5.333 12.691 1.00 33.12 357 PHE A CA 1
ATOM 2897 C C . PHE A 1 357 ? -4.002 -5.223 13.898 1.00 33.12 357 PHE A C 1
ATOM 2899 O O . PHE A 1 357 ? -4.382 -5.606 14.999 1.00 33.12 357 PHE A O 1
ATOM 2906 N N . ARG A 1 358 ? -2.742 -4.852 13.688 1.00 33.84 358 ARG A N 1
ATOM 2907 C CA . ARG A 1 358 ? -1.921 -4.322 14.778 1.00 33.84 358 ARG A CA 1
ATOM 2908 C C . ARG A 1 358 ? -2.118 -2.827 14.770 1.00 33.84 358 ARG A C 1
ATOM 2910 O O . ARG A 1 358 ? -2.169 -2.219 13.697 1.00 33.84 358 ARG A O 1
ATOM 2917 N N . PHE A 1 359 ? -2.198 -2.230 15.948 1.00 34.16 359 PHE A N 1
ATOM 2918 C CA . PHE A 1 359 ? -2.116 -0.787 16.025 1.00 34.16 359 PHE A CA 1
ATOM 2919 C C . PHE A 1 359 ? -0.673 -0.348 15.736 1.00 34.16 359 PHE A C 1
ATOM 2921 O O . PHE A 1 359 ? 0.171 -0.232 16.618 1.00 34.16 359 PHE A O 1
ATOM 2928 N N . CYS A 1 360 ? -0.373 -0.167 14.454 1.00 27.62 360 CYS A N 1
ATOM 2929 C CA . CYS A 1 360 ? 0.907 0.309 13.960 1.00 27.62 360 CYS A CA 1
ATOM 2930 C C . CYS A 1 360 ? 1.032 1.815 14.237 1.00 27.62 360 CYS A C 1
ATOM 2932 O O . CYS A 1 360 ? 0.550 2.622 13.445 1.00 27.62 360 CYS A O 1
ATOM 2934 N N . TYR A 1 361 ? 1.639 2.193 15.366 1.00 35.53 361 TYR A N 1
ATOM 2935 C CA . TYR A 1 361 ? 1.865 3.595 15.746 1.00 35.53 361 TYR A CA 1
ATOM 2936 C C . TYR A 1 361 ? 3.308 4.035 15.495 1.00 35.53 361 TYR A C 1
ATOM 2938 O O . TYR A 1 361 ? 4.209 3.566 16.186 1.00 35.53 361 TYR A O 1
ATOM 2946 N N . GLY A 1 362 ? 3.499 4.991 14.584 1.00 27.45 362 GLY A N 1
ATOM 2947 C CA . GLY A 1 362 ? 4.775 5.681 14.383 1.00 27.45 362 GLY A CA 1
ATOM 2948 C C . GLY A 1 362 ? 5.171 6.558 15.566 1.00 27.45 362 GLY A C 1
ATOM 2949 O O . GLY A 1 362 ? 4.326 7.242 16.149 1.00 27.45 362 GLY A O 1
ATOM 2950 N N . ARG A 1 363 ? 6.467 6.600 15.892 1.00 25.16 363 ARG A N 1
ATOM 2951 C CA . ARG A 1 363 ? 7.034 7.720 16.653 1.00 25.16 363 ARG A CA 1
ATOM 2952 C C . ARG A 1 363 ? 7.090 8.928 15.724 1.00 25.16 363 ARG A C 1
ATOM 2954 O O . ARG A 1 363 ? 7.875 8.954 14.787 1.00 25.16 363 ARG A O 1
ATOM 2961 N N . SER A 1 364 ? 6.275 9.949 15.976 1.00 26.44 364 SER A N 1
ATOM 2962 C CA . SER A 1 364 ? 6.487 11.241 15.325 1.00 26.44 364 SER A CA 1
ATOM 2963 C C . SER A 1 364 ? 7.681 11.938 15.985 1.00 26.44 364 SER A C 1
ATOM 2965 O O . SER A 1 364 ? 7.522 12.631 16.992 1.00 26.44 364 SER A O 1
ATOM 2967 N N . GLU A 1 365 ? 8.881 11.794 15.428 1.00 25.47 365 GLU A N 1
ATOM 2968 C CA . GLU A 1 365 ? 9.936 12.792 15.632 1.00 25.47 365 GLU A CA 1
ATOM 2969 C C . GLU A 1 365 ? 9.652 14.003 14.734 1.00 25.47 365 GLU A C 1
ATOM 2971 O O . GLU A 1 365 ? 10.294 14.230 13.717 1.00 25.47 365 GLU A O 1
ATOM 2976 N N . LEU A 1 366 ? 8.639 14.787 15.105 1.00 24.28 366 LEU A N 1
ATOM 2977 C CA . LEU A 1 366 ? 8.384 16.112 14.539 1.00 24.28 366 LEU A CA 1
ATOM 2978 C C . LEU A 1 366 ? 8.210 17.112 15.683 1.00 24.28 366 LEU A C 1
ATOM 2980 O O . LEU A 1 366 ? 7.124 17.602 15.965 1.00 24.28 366 LEU A O 1
ATOM 2984 N N . PHE A 1 367 ? 9.329 17.374 16.356 1.00 22.73 367 PHE A N 1
ATOM 2985 C CA . PHE A 1 367 ? 9.619 18.644 17.017 1.00 22.73 367 PHE A CA 1
ATOM 2986 C C . PHE A 1 367 ? 11.123 18.910 16.904 1.00 22.73 367 PHE A C 1
ATOM 2988 O O . PHE A 1 367 ? 11.893 18.563 17.801 1.00 22.73 367 PHE A O 1
ATOM 2995 N N . ARG A 1 368 ? 11.524 19.536 15.794 1.00 24.31 368 ARG A N 1
ATOM 2996 C CA . ARG A 1 368 ? 12.538 20.594 15.763 1.00 24.31 368 ARG A CA 1
ATOM 2997 C C . ARG A 1 368 ? 12.186 21.612 14.697 1.00 24.31 368 ARG A C 1
ATOM 2999 O O . ARG A 1 368 ? 11.804 21.174 13.593 1.00 24.31 368 ARG A O 1
#